Protein AF-0000000078948738 (afdb_homodimer)

Nearest PDB structures (foldseek):
  7byw-assembly1_B  TM=8.770E-01  e=1.012E-07  Paracidovorax avenae ATCC 19860
  1x8d-assembly2_D  TM=8.201E-01  e=1.237E-07  Escherichia coli
  6hhn-assembly1_A-2  TM=8.133E-01  e=2.945E-07  Formosa agariphila
  3gz7-assembly1_B  TM=7.352E-01  e=1.412E-03  Bordetella bronchiseptica
  4zos-assembly1_C  TM=6.287E-01  e=5.734E-03  Yersinia enterocolitica subsp. enterocolitica 8081

Secondary structure (DSSP, 8-state):
-----EEEEEEEB-GGGHHHHHHHHHS--HHHHHHHHHTT-EEEEEEEETTEEEEEEE-S-HHHHHHHHHH-HHHHHHHHHHHTTBSS---TTSSS--PPPEEEEEE-/-----EEEEEEEB-GGGHHHHHHHHHS--HHHHHHHHHTT-EEEEEEEETTEEEEEEE-S-HHHHHHHHHH-HHHHHHHHHHHTTBSS---TTSSS--PPPEEEEEE-

Organism: Halalkalibacterium halodurans (strain ATCC BAA-125 / DSM 18197 / FERM 7344 / JCM 9153 / C-125) (NCBI:txid272558)

InterPro domains:
  IPR008000 Rhamnose/fucose mutarotase [PF05336] (6-107)
  IPR011008 Dimeric alpha-beta barrel [SSF54909] (5-108)

pLDDT: mean 90.24, std 13.28, range [43.88, 98.25]

Sequence (216 aa):
MKQSKKFAWTWTVKESCLEEYVAMHVDPWPEVLAEHTKAGIRNYSIFQNGNQFFYCFECDDVDAAFAYIAESEVCQKWNDLTSKMVEGSFDFKESNPIKPLREVFYLPMKQSKKFAWTWTVKESCLEEYVAMHVDPWPEVLAEHTKAGIRNYSIFQNGNQFFYCFECDDVDAAFAYIAESEVCQKWNDLTSKMVEGSFDFKESNPIKPLREVFYLP

Solvent-accessible surface area (backbone atoms only — not comparable to full-atom values): 11823 Å² total; per-residue (Å²): 127,86,77,78,52,65,47,33,43,72,49,40,37,34,76,92,34,40,68,61,53,50,51,42,44,65,61,52,60,67,66,45,53,51,50,41,46,72,36,47,45,27,60,30,37,32,31,42,58,88,53,34,32,40,38,36,30,31,36,93,49,61,69,60,21,50,54,49,43,71,69,32,67,65,43,44,55,51,47,60,57,52,46,72,36,32,59,65,85,60,50,75,84,39,92,71,56,72,72,65,45,50,71,46,33,76,42,106,125,85,76,77,51,66,48,33,40,73,51,38,40,34,76,94,34,40,68,61,54,49,50,44,43,64,60,53,62,65,67,44,53,50,50,42,47,72,35,47,45,27,59,30,37,31,31,42,60,87,53,34,34,41,39,35,30,30,38,91,48,61,69,60,20,52,54,49,44,70,69,31,66,66,43,44,56,50,47,60,58,53,47,71,35,33,60,66,89,62,51,75,85,40,93,70,55,73,71,64,43,50,72,46,34,75,43,105

Foldseek 3Di:
DPDFQKWKFKFFFDPVCQVVLVVCVVPPDVVLVVLLVVLAWAPWDWDDDPRMIMIMTGGPDVLSSLVSLVPDPVSVVVCVVRQVGTPDRQPSPDSDSTDTDDDPDDDD/DPDFQKWKFKFFFDPVCQVVLVVCVVPPDVVLVVLLVVLAWAPWDWDDDPRMIMIMTGGPDVLSSLVSLVPDPVSVVVCVVRQVGTPDRQPSPDSPSTDTDDDPDDDD

Structure (mmCIF, N/CA/C/O backbone):
data_AF-0000000078948738-model_v1
#
loop_
_entity.id
_entity.type
_entity.pdbx_description
1 polymer 'BH0806 protein'
#
loop_
_atom_site.group_PDB
_atom_site.id
_atom_site.type_symbol
_atom_site.label_atom_id
_atom_site.label_alt_id
_atom_site.label_comp_id
_atom_site.label_asym_id
_atom_site.label_entity_id
_atom_site.label_seq_id
_atom_site.pdbx_PDB_ins_code
_atom_site.Cartn_x
_atom_site.Cartn_y
_atom_site.Cartn_z
_atom_site.occupancy
_atom_site.B_iso_or_equiv
_atom_site.auth_seq_id
_atom_site.auth_comp_id
_atom_site.auth_asym_id
_atom_site.auth_atom_id
_atom_site.pdbx_PDB_model_num
ATOM 1 N N . MET A 1 1 ? -9.578 4.238 17.859 1 44.28 1 MET A N 1
ATOM 2 C CA . MET A 1 1 ? -9.227 4.375 16.453 1 44.28 1 MET A CA 1
ATOM 3 C C . MET A 1 1 ? -9.609 3.117 15.672 1 44.28 1 MET A C 1
ATOM 5 O O . MET A 1 1 ? -9.273 2.004 16.078 1 44.28 1 MET A O 1
ATOM 9 N N . LYS A 1 2 ? -10.641 3.086 14.906 1 57.72 2 LYS A N 1
ATOM 10 C CA . LYS A 1 2 ? -11.164 1.86 14.305 1 57.72 2 LYS A CA 1
ATOM 11 C C . LYS A 1 2 ? -10.062 1.096 13.578 1 57.72 2 LYS A C 1
ATOM 13 O O . LYS A 1 2 ? -9.234 1.694 12.891 1 57.72 2 LYS A O 1
ATOM 18 N N . GLN A 1 3 ? -9.625 0.006 14.047 1 75.44 3 GLN A N 1
ATOM 19 C CA . GLN A 1 3 ? -8.578 -0.833 13.484 1 75.44 3 GLN A CA 1
ATOM 20 C C . GLN A 1 3 ? -8.891 -1.205 12.039 1 75.44 3 GLN A C 1
ATOM 22 O O . GLN A 1 3 ? -10.055 -1.432 11.688 1 75.44 3 GLN A O 1
ATOM 27 N N . SER A 1 4 ? -7.871 -0.879 11.18 1 86.25 4 SER A N 1
ATOM 28 C CA . SER A 1 4 ? -8.109 -1.28 9.797 1 86.25 4 SER A CA 1
ATOM 29 C C . SER A 1 4 ? -8.031 -2.795 9.641 1 86.25 4 SER A C 1
ATOM 31 O O . SER A 1 4 ? -7.645 -3.502 10.57 1 86.25 4 SER A O 1
ATOM 33 N N . LYS A 1 5 ? -8.641 -3.457 8.688 1 92.5 5 LYS A N 1
ATOM 34 C CA . LYS A 1 5 ? -8.461 -4.84 8.258 1 92.5 5 LYS A CA 1
ATOM 35 C C . LYS A 1 5 ? -7.512 -4.922 7.059 1 92.5 5 LYS A C 1
ATOM 37 O O . LYS A 1 5 ? -7.605 -5.844 6.25 1 92.5 5 LYS A O 1
ATOM 42 N N . LYS A 1 6 ? -6.676 -3.934 7.051 1 96.19 6 LYS A N 1
ATOM 43 C CA . LYS A 1 6 ? -5.738 -3.844 5.934 1 96.19 6 LYS A CA 1
ATOM 44 C C . LYS A 1 6 ? -4.375 -4.406 6.312 1 96.19 6 LYS A C 1
ATOM 46 O O . LYS A 1 6 ? -3.895 -4.188 7.43 1 96.19 6 LYS A O 1
ATOM 51 N N . PHE A 1 7 ? -3.771 -5.07 5.352 1 95.5 7 PHE A N 1
ATOM 52 C CA . PHE A 1 7 ? -2.42 -5.602 5.473 1 95.5 7 PHE A CA 1
ATOM 53 C C . PHE A 1 7 ? -1.585 -5.25 4.25 1 95.5 7 PHE A C 1
ATOM 55 O O . PHE A 1 7 ? -2.117 -5.129 3.143 1 95.5 7 PHE A O 1
ATOM 62 N N . ALA A 1 8 ? -0.33 -5.086 4.492 1 96.25 8 ALA A N 1
ATOM 63 C CA . ALA A 1 8 ? 0.544 -4.75 3.371 1 96.25 8 ALA A CA 1
ATOM 64 C C . ALA A 1 8 ? 1.935 -5.348 3.562 1 96.25 8 ALA A C 1
ATOM 66 O O . ALA A 1 8 ? 2.377 -5.559 4.695 1 96.25 8 ALA A O 1
ATOM 67 N N . TRP A 1 9 ? 2.586 -5.625 2.395 1 92.94 9 TRP A N 1
ATOM 68 C CA . TRP A 1 9 ? 3.963 -6.098 2.318 1 92.94 9 TRP A CA 1
ATOM 69 C C . TRP A 1 9 ? 4.68 -5.504 1.11 1 92.94 9 TRP A C 1
ATOM 71 O O . TRP A 1 9 ? 4.051 -4.883 0.252 1 92.94 9 TRP A O 1
ATOM 81 N N . THR A 1 10 ? 5.949 -5.598 1.195 1 93.88 10 THR A N 1
ATOM 82 C CA . THR A 1 10 ? 6.711 -5.191 0.021 1 93.88 10 THR A CA 1
ATOM 83 C C . THR A 1 10 ? 7.758 -6.246 -0.337 1 93.88 10 THR A C 1
ATOM 85 O O . THR A 1 10 ? 8.328 -6.883 0.548 1 93.88 10 THR A O 1
ATOM 88 N N . TRP A 1 11 ? 7.969 -6.391 -1.603 1 92.06 11 TRP A N 1
ATOM 89 C CA . TRP A 1 11 ? 9.031 -7.234 -2.145 1 92.06 11 TRP A CA 1
ATOM 90 C C . TRP A 1 11 ? 9.812 -6.496 -3.225 1 92.06 11 TRP A C 1
ATOM 92 O O . TRP A 1 11 ? 9.289 -5.586 -3.871 1 92.06 11 TRP A O 1
ATOM 102 N N . THR A 1 12 ? 11.039 -6.898 -3.32 1 94 12 THR A N 1
ATOM 103 C CA . THR A 1 12 ? 11.875 -6.41 -4.414 1 94 12 THR A CA 1
ATOM 104 C C . THR A 1 12 ? 12.086 -7.5 -5.457 1 94 12 THR A C 1
ATOM 106 O O . THR A 1 12 ? 12.531 -8.602 -5.133 1 94 12 THR A O 1
ATOM 109 N N . VAL A 1 13 ? 11.797 -7.195 -6.641 1 95.31 13 VAL A N 1
ATOM 110 C CA . VAL A 1 13 ? 11.906 -8.148 -7.742 1 95.31 13 VAL A CA 1
ATOM 111 C C . VAL A 1 13 ? 13.273 -8.016 -8.406 1 95.31 13 VAL A C 1
ATOM 113 O O . VAL A 1 13 ? 13.766 -6.906 -8.625 1 95.31 13 VAL A O 1
ATOM 116 N N . LYS A 1 14 ? 13.891 -9.18 -8.703 1 95.62 14 LYS A N 1
ATOM 117 C CA . LYS A 1 14 ? 15.141 -9.164 -9.461 1 95.62 14 LYS A CA 1
ATOM 118 C C . LYS A 1 14 ? 14.969 -8.422 -10.781 1 95.62 14 LYS A C 1
ATOM 120 O O . LYS A 1 14 ? 14 -8.648 -11.508 1 95.62 14 LYS A O 1
ATOM 125 N N . GLU A 1 15 ? 15.852 -7.574 -11.055 1 96.25 15 GLU A N 1
ATOM 126 C CA . GLU A 1 15 ? 15.742 -6.742 -12.242 1 96.25 15 GLU A CA 1
ATOM 127 C C . GLU A 1 15 ? 15.547 -7.59 -13.5 1 96.25 15 GLU A C 1
ATOM 129 O O . GLU A 1 15 ? 14.781 -7.219 -14.391 1 96.25 15 GLU A O 1
ATOM 134 N N . SER A 1 16 ? 16.25 -8.703 -13.539 1 96.94 16 SER A N 1
ATOM 135 C CA . SER A 1 16 ? 16.188 -9.586 -14.703 1 96.94 16 SER A CA 1
ATOM 136 C C . SER A 1 16 ? 14.805 -10.203 -14.859 1 96.94 16 SER A C 1
ATOM 138 O O . SER A 1 16 ? 14.453 -10.695 -15.93 1 96.94 16 SER A O 1
ATOM 140 N N . CYS A 1 17 ? 14.008 -10.117 -13.789 1 97.19 17 CYS A N 1
ATOM 141 C CA . CYS A 1 17 ? 12.703 -10.773 -13.805 1 97.19 17 CYS A CA 1
ATOM 142 C C . CYS A 1 17 ? 11.578 -9.75 -13.836 1 97.19 17 CYS A C 1
ATOM 144 O O . CYS A 1 17 ? 10.398 -10.117 -13.844 1 97.19 17 CYS A O 1
ATOM 146 N N . LEU A 1 18 ? 11.852 -8.531 -13.828 1 97.62 18 LEU A N 1
ATOM 147 C CA . LEU A 1 18 ? 10.891 -7.457 -13.625 1 97.62 18 LEU A CA 1
ATOM 148 C C . LEU A 1 18 ? 9.781 -7.508 -14.664 1 97.62 18 LEU A C 1
ATOM 150 O O . LEU A 1 18 ? 8.594 -7.461 -14.32 1 97.62 18 LEU A O 1
ATOM 154 N N . GLU A 1 19 ? 10.133 -7.551 -15.938 1 97.75 19 GLU A N 1
ATOM 155 C CA . GLU A 1 19 ? 9.148 -7.551 -17.016 1 97.75 19 GLU A CA 1
ATOM 156 C C . GLU A 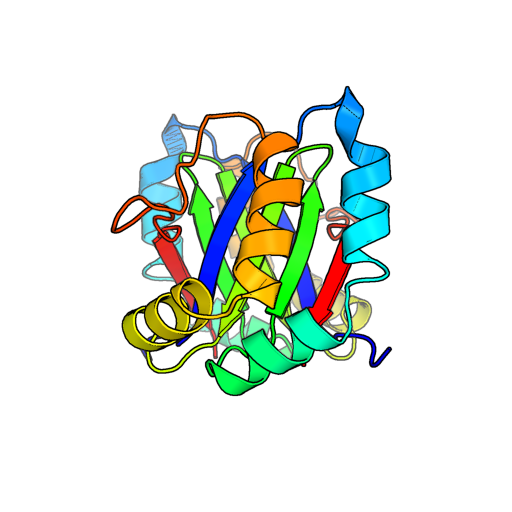1 19 ? 8.203 -8.742 -16.906 1 97.75 19 GLU A C 1
ATOM 158 O O . GLU A 1 19 ? 6.988 -8.586 -17.031 1 97.75 19 GLU A O 1
ATOM 163 N N . GLU A 1 20 ? 8.781 -9.867 -16.688 1 97.62 20 GLU A N 1
ATOM 164 C CA . GLU A 1 20 ? 7.969 -11.078 -16.562 1 97.62 20 GLU A CA 1
ATOM 165 C C . GLU A 1 20 ? 7.066 -11.008 -15.336 1 97.62 20 GLU A C 1
ATOM 167 O O . GLU A 1 20 ? 5.898 -11.391 -15.398 1 97.62 20 GLU A O 1
ATOM 172 N N . TYR A 1 21 ? 7.66 -10.57 -14.242 1 97.56 21 TYR A N 1
ATOM 173 C CA . TYR A 1 21 ? 6.891 -10.438 -13.016 1 97.56 21 TYR A CA 1
ATOM 174 C C . TYR A 1 21 ? 5.684 -9.531 -13.219 1 97.56 21 TYR A C 1
ATOM 176 O O . TYR A 1 21 ? 4.566 -9.875 -12.812 1 97.56 21 TYR A O 1
ATOM 184 N N . VAL A 1 22 ? 5.875 -8.344 -13.82 1 98.19 22 VAL A N 1
ATOM 185 C CA . VAL A 1 22 ? 4.797 -7.395 -14.078 1 98.19 22 VAL A CA 1
ATOM 186 C C . VAL A 1 22 ? 3.77 -8.023 -15.023 1 98.19 22 VAL A C 1
ATOM 188 O O . VAL A 1 22 ? 2.562 -7.918 -14.789 1 98.19 22 VAL A O 1
ATOM 191 N N . ALA A 1 23 ? 4.211 -8.711 -16.078 1 97.81 23 ALA A N 1
ATOM 192 C CA . ALA A 1 23 ? 3.307 -9.336 -17.047 1 97.81 23 ALA A CA 1
ATOM 193 C C . ALA A 1 23 ? 2.393 -10.352 -16.359 1 97.81 23 ALA A C 1
ATOM 195 O O . ALA A 1 23 ? 1.193 -10.406 -16.641 1 97.81 23 ALA A O 1
ATOM 196 N N . MET A 1 24 ? 2.953 -11.117 -15.438 1 97.38 24 MET A N 1
ATOM 197 C CA . MET A 1 24 ? 2.197 -12.148 -14.727 1 97.38 24 MET A CA 1
ATOM 198 C C . MET A 1 24 ? 1.134 -11.516 -13.836 1 97.38 24 MET A C 1
ATOM 200 O O . MET A 1 24 ? 0.054 -12.086 -13.656 1 97.38 24 MET A O 1
ATOM 204 N N . HIS A 1 25 ? 1.389 -10.375 -13.305 1 97.75 25 HIS A N 1
ATOM 205 C CA . HIS A 1 25 ? 0.449 -9.766 -12.367 1 97.75 25 HIS A CA 1
ATOM 206 C C . HIS A 1 25 ? -0.584 -8.914 -13.102 1 97.75 25 HIS A C 1
ATOM 208 O O . HIS A 1 25 ? -1.693 -8.711 -12.602 1 97.75 25 HIS A O 1
ATOM 214 N N . VAL A 1 26 ? -0.205 -8.414 -14.312 1 96.81 26 VAL A N 1
ATOM 215 C CA . VAL A 1 26 ? -1.168 -7.715 -15.156 1 96.81 26 VAL A CA 1
ATOM 216 C C . VAL A 1 26 ? -2.207 -8.703 -15.68 1 96.81 26 VAL A C 1
ATOM 218 O O . VAL A 1 26 ? -3.377 -8.352 -15.844 1 96.81 26 VAL A O 1
ATOM 221 N N . ASP A 1 27 ? -1.72 -9.953 -15.93 1 96.56 27 ASP A N 1
ATOM 222 C CA . ASP A 1 27 ? -2.584 -11.023 -16.422 1 96.56 27 ASP A CA 1
ATOM 223 C C . ASP A 1 27 ? -2.416 -12.289 -15.578 1 96.56 27 ASP A C 1
ATOM 225 O O . ASP A 1 27 ? -1.919 -13.305 -16.062 1 96.56 27 ASP A O 1
ATOM 229 N N . PRO A 1 28 ? -2.889 -12.188 -14.359 1 97.44 28 PRO A N 1
ATOM 230 C CA . PRO A 1 28 ? -2.682 -13.312 -13.445 1 97.44 28 PRO A CA 1
ATOM 231 C C . PRO A 1 28 ? -3.537 -14.523 -13.797 1 97.44 28 PRO A C 1
ATOM 233 O O . PRO A 1 28 ? -4.527 -14.398 -14.523 1 97.44 28 PRO A O 1
ATOM 236 N N . TRP A 1 29 ? -3.158 -15.68 -13.297 1 97.25 29 TRP A N 1
ATOM 237 C CA . TRP A 1 29 ? -3.975 -16.875 -13.461 1 97.25 29 TRP A CA 1
ATOM 238 C C . TRP A 1 29 ? -5.34 -16.703 -12.805 1 97.25 29 TRP A C 1
ATOM 240 O O . TRP A 1 29 ? -5.426 -16.375 -11.617 1 97.25 29 TRP A O 1
ATOM 250 N N . PRO A 1 30 ? -6.398 -16.922 -13.508 1 97.44 30 PRO A N 1
ATOM 251 C CA . PRO A 1 30 ? -7.73 -16.766 -12.914 1 97.44 30 PRO A CA 1
ATOM 252 C C . PRO A 1 30 ? -7.949 -17.656 -11.703 1 97.44 30 PRO A C 1
ATOM 254 O O . PRO A 1 30 ? -8.656 -17.281 -10.766 1 97.44 30 PRO A O 1
ATOM 257 N N . GLU A 1 31 ? -7.348 -18.812 -11.711 1 97.94 31 GLU A N 1
ATOM 258 C CA . GLU A 1 31 ? -7.504 -19.75 -10.609 1 97.94 31 GLU A CA 1
ATOM 259 C C . GLU A 1 31 ? -6.871 -19.219 -9.328 1 97.94 31 GLU A C 1
ATOM 261 O O . GLU A 1 31 ? -7.371 -19.469 -8.227 1 97.94 31 GLU A O 1
ATOM 266 N N . VAL A 1 32 ? -5.77 -18.516 -9.5 1 97.5 32 VAL A N 1
ATOM 267 C CA . VAL A 1 32 ? -5.109 -17.922 -8.344 1 97.5 32 VAL A CA 1
ATOM 268 C C . VAL A 1 32 ? -6 -16.828 -7.754 1 97.5 32 VAL A C 1
ATOM 270 O O . VAL A 1 32 ? -6.133 -16.719 -6.531 1 97.5 32 VAL A O 1
ATOM 273 N N . LEU A 1 33 ? -6.621 -16.016 -8.617 1 97.62 33 LEU A N 1
ATOM 274 C CA . LEU A 1 33 ? -7.535 -14.984 -8.156 1 97.62 33 LEU A CA 1
ATOM 275 C C . LEU A 1 33 ? -8.695 -15.586 -7.375 1 97.62 33 LEU A C 1
ATOM 277 O O . LEU A 1 33 ? -9.07 -15.078 -6.316 1 97.62 33 LEU A O 1
ATOM 281 N N . ALA A 1 34 ? -9.219 -16.641 -7.934 1 98 34 ALA A N 1
ATOM 282 C CA . ALA A 1 34 ? -10.344 -17.312 -7.289 1 98 34 ALA A CA 1
ATOM 283 C C . ALA A 1 34 ? -9.953 -17.828 -5.91 1 98 34 ALA A C 1
ATOM 285 O O . ALA A 1 34 ? -10.719 -17.703 -4.953 1 98 34 ALA A O 1
ATOM 286 N N . GLU A 1 35 ? -8.758 -18.391 -5.832 1 97.81 35 GLU A N 1
ATOM 287 C CA . GLU A 1 35 ? -8.289 -18.938 -4.559 1 97.81 35 GLU A CA 1
ATOM 288 C C . GLU A 1 35 ? -8.086 -17.812 -3.533 1 97.81 35 GLU A C 1
ATOM 290 O O . GLU A 1 35 ? -8.383 -18 -2.352 1 97.81 35 GLU A O 1
ATOM 295 N N . HIS A 1 36 ? -7.527 -16.703 -3.961 1 97.62 36 HIS A N 1
ATOM 296 C CA . HIS A 1 36 ? -7.355 -15.578 -3.043 1 97.62 36 HIS A CA 1
ATOM 297 C C . HIS A 1 36 ? -8.695 -15.055 -2.547 1 97.62 36 HIS A C 1
ATOM 299 O O . HIS A 1 36 ? -8.844 -14.719 -1.369 1 97.62 36 HIS A O 1
ATOM 305 N N . THR A 1 37 ? -9.68 -14.984 -3.443 1 97.94 37 THR A N 1
ATOM 306 C CA . THR A 1 37 ? -11.023 -14.562 -3.064 1 97.94 37 THR A CA 1
ATOM 307 C C . THR A 1 37 ? -11.625 -15.523 -2.043 1 97.94 37 THR A C 1
ATOM 309 O O . THR A 1 37 ? -12.18 -15.094 -1.03 1 97.94 37 THR A O 1
ATOM 312 N N . LYS A 1 38 ? -11.5 -16.797 -2.258 1 97.88 38 LYS A N 1
ATOM 313 C CA . LYS A 1 38 ? -12.023 -17.812 -1.349 1 97.88 38 LYS A CA 1
ATOM 314 C C . LYS A 1 38 ? -11.344 -17.734 0.017 1 97.88 38 LYS A C 1
ATOM 316 O O . LYS A 1 38 ? -11.969 -18.016 1.043 1 97.88 38 LYS A O 1
ATOM 321 N N . ALA A 1 39 ? -10.125 -17.375 -0 1 97 39 ALA A N 1
ATOM 322 C CA . ALA A 1 39 ? -9.352 -17.266 1.232 1 97 39 ALA A CA 1
ATOM 323 C C . ALA A 1 39 ? -9.82 -16.094 2.076 1 97 39 ALA A C 1
ATOM 325 O O . ALA A 1 39 ? -9.445 -15.961 3.244 1 97 39 ALA A O 1
ATOM 326 N N . GLY A 1 40 ? -10.609 -15.172 1.45 1 97.44 40 GLY A N 1
ATOM 327 C CA . GLY A 1 40 ? -11.109 -14.008 2.17 1 97.44 40 GLY A CA 1
ATOM 328 C C . GLY A 1 40 ? -10.312 -12.75 1.889 1 97.44 40 GLY A C 1
ATOM 329 O O . GLY A 1 40 ? -10.461 -11.75 2.592 1 97.44 40 GLY A O 1
ATOM 330 N N . ILE A 1 41 ? -9.438 -12.773 0.94 1 96.75 41 ILE A N 1
ATOM 331 C CA . ILE A 1 41 ? -8.648 -11.609 0.532 1 96.75 41 ILE A CA 1
ATOM 332 C C . ILE A 1 41 ? -9.477 -10.734 -0.402 1 96.75 41 ILE A C 1
ATOM 334 O O . ILE A 1 41 ? -10.086 -11.227 -1.354 1 96.75 41 ILE A O 1
ATOM 338 N N . ARG A 1 42 ? -9.578 -9.484 -0.069 1 96.81 42 ARG A N 1
ATOM 339 C CA . ARG A 1 42 ? -10.352 -8.555 -0.873 1 96.81 42 ARG A CA 1
ATOM 340 C C . ARG A 1 42 ? -9.617 -7.227 -1.042 1 96.81 42 ARG A C 1
ATOM 342 O O . ARG A 1 42 ? -8.68 -6.938 -0.3 1 96.81 42 ARG A O 1
ATOM 349 N N . ASN A 1 43 ? -10.086 -6.496 -2.033 1 97 43 ASN A N 1
ATOM 350 C CA . ASN A 1 43 ? -9.516 -5.176 -2.258 1 97 43 ASN A CA 1
ATOM 351 C C . ASN A 1 43 ? -7.992 -5.223 -2.281 1 97 43 ASN A C 1
ATOM 353 O O . ASN A 1 43 ? -7.332 -4.473 -1.558 1 97 43 ASN A O 1
ATOM 357 N N . TYR A 1 44 ? -7.508 -6.168 -3.072 1 97.62 44 TYR A N 1
ATOM 358 C CA . TYR A 1 44 ? -6.082 -6.461 -3.148 1 97.62 44 TYR A CA 1
ATOM 359 C C . TYR A 1 44 ? -5.438 -5.73 -4.324 1 97.62 44 TYR A C 1
ATOM 361 O O . TYR A 1 44 ? -5.816 -5.941 -5.477 1 97.62 44 TYR A O 1
ATOM 369 N N . SER A 1 45 ? -4.488 -4.871 -4.035 1 98 45 SER A N 1
ATOM 370 C CA . SER A 1 45 ? -3.748 -4.156 -5.07 1 98 45 SER A CA 1
ATOM 371 C C . SER A 1 45 ? -2.246 -4.371 -4.926 1 98 45 SER A C 1
ATOM 373 O O . SER A 1 45 ? -1.745 -4.562 -3.816 1 98 45 SER A O 1
ATOM 375 N N . ILE A 1 46 ? -1.564 -4.363 -6.016 1 97.69 46 ILE A N 1
ATOM 376 C CA . ILE A 1 46 ? -0.106 -4.344 -6.062 1 97.69 46 ILE A CA 1
ATOM 377 C C . ILE A 1 46 ? 0.366 -3.115 -6.84 1 97.69 46 ILE A C 1
ATOM 379 O O . ILE A 1 46 ? -0.068 -2.885 -7.973 1 97.69 46 ILE A O 1
ATOM 383 N N . PHE A 1 47 ? 1.214 -2.336 -6.258 1 98.25 47 PHE A N 1
ATOM 384 C CA . PHE A 1 47 ? 1.766 -1.125 -6.852 1 98.25 47 PHE A CA 1
ATOM 385 C C . PHE A 1 47 ? 3.26 -1.279 -7.109 1 98.25 47 PHE A C 1
ATOM 387 O O . PHE A 1 47 ? 3.979 -1.856 -6.293 1 98.25 47 PHE A O 1
ATOM 394 N N . GLN A 1 48 ? 3.697 -0.693 -8.18 1 97.81 48 GLN A N 1
ATOM 395 C CA . GLN A 1 48 ? 5.094 -0.816 -8.586 1 97.81 48 GLN A CA 1
ATOM 396 C C . GLN A 1 48 ? 5.852 0.486 -8.344 1 97.81 48 GLN A C 1
ATOM 398 O O . GLN A 1 48 ? 5.418 1.554 -8.781 1 97.81 48 GLN A O 1
ATOM 403 N N . ASN A 1 49 ? 6.953 0.433 -7.641 1 96.38 49 ASN A N 1
ATOM 404 C CA . ASN A 1 49 ? 7.953 1.477 -7.441 1 96.38 49 ASN A CA 1
ATOM 405 C C . ASN A 1 49 ? 9.336 1.025 -7.914 1 96.38 49 ASN A C 1
ATOM 407 O O . ASN A 1 49 ? 10.18 0.657 -7.098 1 96.38 49 ASN A O 1
ATOM 411 N N . GLY A 1 50 ? 9.57 1.236 -9.281 1 95.88 50 GLY A N 1
ATOM 412 C CA . GLY A 1 50 ? 10.766 0.61 -9.82 1 95.88 50 GLY A CA 1
ATOM 413 C C . GLY A 1 50 ? 10.734 -0.904 -9.742 1 95.88 50 GLY A C 1
ATOM 414 O O . GLY A 1 50 ? 9.836 -1.544 -10.289 1 95.88 50 GLY A O 1
ATOM 415 N N . ASN A 1 51 ? 11.688 -1.522 -8.984 1 97.06 51 ASN A N 1
ATOM 416 C CA . ASN A 1 51 ? 11.672 -2.973 -8.828 1 97.06 51 ASN A CA 1
ATOM 417 C C . ASN A 1 51 ? 11.094 -3.381 -7.473 1 97.06 51 ASN A C 1
ATOM 419 O O . ASN A 1 51 ? 11.117 -4.559 -7.117 1 97.06 51 ASN A O 1
ATOM 423 N N . GLN A 1 52 ? 10.648 -2.447 -6.715 1 95.88 52 GLN A N 1
ATOM 424 C CA . GLN A 1 52 ? 9.938 -2.725 -5.473 1 95.88 52 GLN A CA 1
ATOM 425 C C . GLN A 1 52 ? 8.43 -2.725 -5.684 1 95.88 52 GLN A C 1
ATOM 427 O O . GLN A 1 52 ? 7.898 -1.856 -6.379 1 95.88 52 GLN A O 1
ATOM 432 N N . PHE A 1 53 ? 7.793 -3.691 -5.062 1 96.5 53 PHE A N 1
ATOM 433 C CA . PHE A 1 53 ? 6.344 -3.793 -5.188 1 96.5 53 PHE A CA 1
ATOM 434 C C . PHE A 1 53 ? 5.68 -3.748 -3.818 1 96.5 53 PHE A C 1
ATOM 436 O O . PHE A 1 53 ? 6.191 -4.32 -2.855 1 96.5 53 PHE A O 1
ATOM 443 N N . PHE A 1 54 ? 4.637 -3.053 -3.787 1 96.81 54 PHE A N 1
ATOM 444 C CA . PHE A 1 54 ? 3.842 -2.898 -2.574 1 96.81 54 PHE A CA 1
ATOM 445 C C . PHE A 1 54 ? 2.516 -3.639 -2.701 1 96.81 54 PHE A C 1
ATOM 447 O O . PHE A 1 54 ? 1.732 -3.369 -3.613 1 96.81 54 PHE A O 1
ATOM 454 N N . TYR A 1 55 ? 2.326 -4.605 -1.818 1 96.38 55 TYR A N 1
ATOM 455 C CA . TYR A 1 55 ? 1.105 -5.402 -1.762 1 96.38 55 TYR A CA 1
ATOM 456 C C . TYR A 1 55 ? 0.193 -4.922 -0.639 1 96.38 55 TYR A C 1
ATOM 458 O O . TYR A 1 55 ? 0.622 -4.805 0.511 1 96.38 55 TYR A O 1
ATOM 466 N N . CYS A 1 56 ? -1.019 -4.609 -0.982 1 97.19 56 CYS A N 1
ATOM 467 C CA . CYS A 1 56 ? -1.97 -4.172 0.033 1 97.19 56 CYS A CA 1
ATOM 468 C C . CYS A 1 56 ? -3.336 -4.809 -0.19 1 97.19 56 CYS A C 1
ATOM 470 O O . CYS A 1 56 ? -3.873 -4.762 -1.298 1 97.19 56 CYS A O 1
ATOM 472 N N . PHE A 1 57 ? -3.914 -5.355 0.871 1 96.81 57 PHE A N 1
ATOM 473 C CA . PHE A 1 57 ? -5.207 -6.023 0.764 1 96.81 57 PHE A CA 1
ATOM 474 C C . PHE A 1 57 ? -5.953 -5.969 2.09 1 96.81 57 PHE A C 1
ATOM 476 O O . PHE A 1 57 ? -5.406 -5.527 3.102 1 96.81 57 PHE A O 1
ATOM 483 N N . GLU A 1 58 ? -7.16 -6.301 2.053 1 97 58 GLU A N 1
ATOM 484 C CA . GLU A 1 58 ? -8.008 -6.395 3.24 1 97 58 GLU A CA 1
ATOM 485 C C . GLU A 1 58 ? -8.406 -7.84 3.523 1 97 58 GLU A C 1
ATOM 487 O O . GLU A 1 58 ? -8.633 -8.617 2.596 1 97 58 GLU A O 1
ATOM 492 N N . CYS A 1 59 ? -8.461 -8.133 4.754 1 96.12 59 CYS A N 1
ATOM 493 C CA . CYS A 1 59 ? -8.82 -9.477 5.191 1 96.12 59 CYS A CA 1
ATOM 494 C C . CYS A 1 59 ? -9.297 -9.477 6.637 1 96.12 59 CYS A C 1
ATOM 496 O O . CYS A 1 59 ? -8.758 -8.742 7.469 1 96.12 59 CYS A O 1
ATOM 498 N N . ASP A 1 60 ? -10.305 -10.344 6.992 1 95.25 60 ASP A N 1
ATOM 499 C CA . ASP A 1 60 ? -10.836 -10.406 8.352 1 95.25 60 ASP A CA 1
ATOM 500 C C . ASP A 1 60 ? -9.953 -11.273 9.242 1 95.25 60 ASP A C 1
ATOM 502 O O . ASP A 1 60 ? -9.844 -11.031 10.445 1 95.25 60 ASP A O 1
ATOM 506 N N . ASP A 1 61 ? -9.43 -12.281 8.68 1 93.25 61 ASP A N 1
ATOM 507 C CA . ASP A 1 61 ? -8.555 -13.219 9.375 1 93.25 61 ASP A CA 1
ATOM 508 C C . ASP A 1 61 ? -7.359 -13.594 8.508 1 93.25 61 ASP A C 1
ATOM 510 O O . ASP A 1 61 ? -7.414 -14.57 7.758 1 93.25 61 ASP A O 1
ATOM 514 N N . VAL A 1 62 ? -6.309 -12.891 8.656 1 90.94 62 VAL A N 1
ATOM 515 C CA . VAL A 1 62 ? -5.156 -13.023 7.77 1 90.94 62 VAL A CA 1
ATOM 516 C C . VAL A 1 62 ? -4.488 -14.375 7.977 1 90.94 62 VAL A C 1
ATOM 518 O O . VAL A 1 62 ? -3.998 -14.984 7.023 1 90.94 62 VAL A O 1
ATOM 521 N N . ASP A 1 63 ? -4.387 -14.82 9.242 1 89.31 63 ASP A N 1
ATOM 522 C CA . ASP A 1 63 ? -3.793 -16.125 9.523 1 89.31 63 ASP A CA 1
ATOM 523 C C . ASP A 1 63 ? -4.555 -17.234 8.805 1 89.31 63 ASP A C 1
ATOM 525 O O . ASP A 1 63 ? -3.947 -18.109 8.188 1 89.31 63 ASP A O 1
ATOM 529 N N . ALA A 1 64 ? -5.859 -17.203 8.875 1 93.19 64 ALA A N 1
ATOM 530 C CA . ALA A 1 64 ? -6.688 -18.203 8.203 1 93.19 64 ALA A CA 1
ATOM 531 C C . ALA A 1 64 ? -6.535 -18.109 6.688 1 93.19 64 ALA A C 1
ATOM 533 O O . ALA A 1 64 ? -6.496 -19.141 5.996 1 93.19 64 ALA A O 1
ATOM 534 N N . ALA A 1 65 ? -6.508 -16.969 6.168 1 93.88 65 ALA A N 1
ATOM 535 C CA . ALA A 1 65 ? -6.375 -16.766 4.727 1 93.88 65 ALA A CA 1
ATOM 536 C C . ALA A 1 65 ? -5.074 -17.359 4.203 1 93.88 65 ALA A C 1
ATOM 538 O O . ALA A 1 65 ? -5.078 -18.094 3.213 1 93.88 65 ALA A O 1
ATOM 539 N N . PHE A 1 66 ? -4 -17.109 4.875 1 90.75 66 PHE A N 1
ATOM 540 C CA . PHE A 1 66 ? -2.711 -17.594 4.398 1 90.75 66 PHE A CA 1
ATOM 541 C C . PHE A 1 66 ? -2.588 -19.109 4.59 1 90.75 66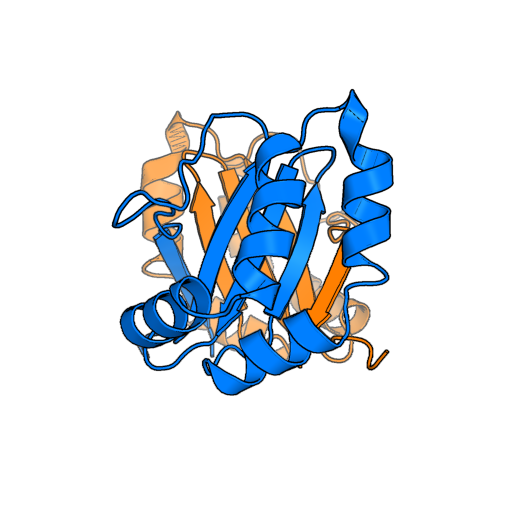 PHE A C 1
ATOM 543 O O . PHE A 1 66 ? -1.951 -19.781 3.787 1 90.75 66 PHE A O 1
ATOM 550 N N . ALA A 1 67 ? -3.166 -19.594 5.668 1 91.44 67 ALA A N 1
ATOM 551 C CA . ALA A 1 67 ? -3.223 -21.047 5.832 1 91.44 67 ALA A CA 1
ATOM 552 C C . ALA A 1 67 ? -3.939 -21.703 4.656 1 91.44 67 ALA A C 1
ATOM 554 O O . ALA A 1 67 ? -3.48 -22.719 4.133 1 91.44 67 ALA A O 1
ATOM 555 N N . TYR A 1 68 ? -5.078 -21.125 4.25 1 94.44 68 TYR A N 1
ATOM 556 C CA . TYR A 1 68 ? -5.828 -21.625 3.102 1 94.44 68 TYR A CA 1
ATOM 557 C C . TYR A 1 68 ? -4.984 -21.578 1.835 1 94.44 68 TYR A C 1
ATOM 559 O O . TYR A 1 68 ? -4.922 -22.547 1.079 1 94.44 68 TYR A O 1
ATOM 567 N N . ILE A 1 69 ? -4.324 -20.5 1.6 1 93.94 69 ILE A N 1
ATOM 568 C CA . ILE A 1 69 ? -3.504 -20.297 0.411 1 93.94 69 ILE A CA 1
ATOM 569 C C . ILE A 1 69 ? -2.371 -21.312 0.38 1 93.94 69 ILE A C 1
ATOM 571 O O . ILE A 1 69 ? -2.043 -21.859 -0.678 1 93.94 69 ILE A O 1
ATOM 575 N N . ALA A 1 70 ? -1.782 -21.562 1.543 1 90 70 ALA A N 1
ATOM 576 C CA . ALA A 1 70 ? -0.663 -22.5 1.652 1 90 70 ALA A CA 1
ATOM 577 C C . ALA A 1 70 ? -1.082 -23.906 1.251 1 90 70 ALA A C 1
ATOM 579 O O . ALA A 1 70 ? -0.25 -24.703 0.822 1 90 70 ALA A O 1
ATOM 580 N N . GLU A 1 71 ? -2.355 -24.203 1.344 1 93.62 71 GLU A N 1
ATOM 581 C CA . GLU A 1 71 ? -2.857 -25.531 1.042 1 93.62 71 GLU A CA 1
ATOM 582 C C . GLU A 1 71 ? -3.355 -25.625 -0.397 1 93.62 71 GLU A C 1
ATOM 584 O O . GLU A 1 71 ? -3.645 -26.719 -0.891 1 93.62 71 GLU A O 1
ATOM 589 N N . SER A 1 72 ? -3.461 -24.5 -1.064 1 95.44 72 SER A N 1
ATOM 590 C CA . SER A 1 72 ? -3.943 -24.469 -2.441 1 95.44 72 SER A CA 1
ATOM 591 C C . SER A 1 72 ? -2.84 -24.859 -3.422 1 95.44 72 SER A C 1
ATOM 593 O O . SER A 1 72 ? -1.809 -24.188 -3.5 1 95.44 72 SER A O 1
ATOM 595 N N . GLU A 1 73 ? -3.094 -25.844 -4.191 1 95.88 73 GLU A N 1
ATOM 596 C CA . GLU A 1 73 ? -2.092 -26.344 -5.133 1 95.88 73 GLU A CA 1
ATOM 597 C C . GLU A 1 73 ? -1.745 -25.281 -6.172 1 95.88 73 GLU A C 1
ATOM 599 O O . GLU A 1 73 ? -0.572 -25.062 -6.484 1 95.88 73 GLU A O 1
ATOM 604 N N . VAL A 1 74 ? -2.773 -24.625 -6.629 1 96.81 74 VAL A N 1
ATOM 605 C CA . VAL A 1 74 ? -2.555 -23.625 -7.672 1 96.81 74 VAL A CA 1
ATOM 606 C C . VAL A 1 74 ? -1.782 -22.438 -7.102 1 96.81 74 VAL A C 1
ATOM 608 O O . VAL A 1 74 ? -0.905 -21.891 -7.766 1 96.81 74 VAL A O 1
ATOM 611 N N . CYS A 1 75 ? -2.033 -22.016 -5.906 1 95.06 75 CYS A N 1
ATOM 612 C CA . CYS A 1 75 ? -1.315 -20.922 -5.285 1 95.06 75 CYS A CA 1
ATOM 613 C C . CYS A 1 75 ? 0.124 -21.297 -4.973 1 95.06 75 CYS A C 1
ATOM 615 O O . CYS A 1 75 ? 1.028 -20.469 -5.055 1 95.06 75 CYS A O 1
ATOM 617 N N . GLN A 1 76 ? 0.305 -22.547 -4.617 1 92.38 76 GLN A N 1
ATOM 618 C CA . GLN A 1 76 ? 1.667 -23 -4.379 1 92.38 76 GLN A CA 1
ATOM 619 C C . GLN A 1 76 ? 2.496 -22.953 -5.66 1 92.38 76 GLN A C 1
ATOM 621 O O . GLN A 1 76 ? 3.652 -22.531 -5.641 1 92.38 76 GLN A O 1
ATOM 626 N N . LYS A 1 77 ? 1.93 -23.438 -6.719 1 94.38 77 LYS A N 1
ATOM 627 C CA . LYS A 1 77 ? 2.621 -23.375 -8 1 94.38 77 LYS A CA 1
ATOM 628 C C . LYS A 1 77 ? 2.957 -21.938 -8.383 1 94.38 77 LYS A C 1
ATOM 630 O O . LYS A 1 77 ? 4.074 -21.656 -8.82 1 94.38 77 LYS A O 1
ATOM 635 N N . TRP A 1 78 ? 1.995 -21.062 -8.219 1 94.62 78 TRP A N 1
ATOM 636 C CA . TRP A 1 78 ? 2.17 -19.641 -8.5 1 94.62 78 TRP A CA 1
ATOM 637 C C . TRP A 1 78 ? 3.285 -19.047 -7.648 1 94.62 78 TRP A C 1
ATOM 639 O O . TRP A 1 78 ? 4.195 -18.406 -8.172 1 94.62 78 TRP A O 1
ATOM 649 N N . ASN A 1 79 ? 3.213 -19.312 -6.383 1 91.06 79 ASN A N 1
ATOM 650 C CA . ASN A 1 79 ? 4.188 -18.766 -5.445 1 91.06 79 ASN A CA 1
ATOM 651 C C . ASN A 1 79 ? 5.59 -19.312 -5.715 1 91.06 79 ASN A C 1
ATOM 653 O O . ASN A 1 79 ? 6.578 -18.594 -5.547 1 91.06 79 ASN A O 1
ATOM 657 N N . ASP A 1 80 ? 5.652 -20.578 -6.109 1 89.06 80 ASP A N 1
ATOM 658 C CA . ASP A 1 80 ? 6.938 -21.188 -6.453 1 89.06 80 ASP A CA 1
ATOM 659 C C . ASP A 1 80 ? 7.594 -20.469 -7.621 1 89.06 80 ASP A C 1
ATOM 661 O O . ASP A 1 80 ? 8.812 -20.266 -7.637 1 89.06 80 ASP A O 1
ATOM 665 N N . LEU A 1 81 ? 6.809 -20.125 -8.531 1 92.06 81 LEU A N 1
ATOM 666 C CA . LEU A 1 81 ? 7.309 -19.406 -9.703 1 92.06 81 LEU A CA 1
ATOM 667 C C . LEU A 1 81 ? 7.727 -17.984 -9.336 1 92.06 81 LEU A C 1
ATOM 669 O O . LEU A 1 81 ? 8.859 -17.578 -9.617 1 92.06 81 LEU A O 1
ATOM 673 N N . THR A 1 82 ? 6.84 -17.25 -8.648 1 93.38 82 THR A N 1
ATOM 674 C CA . THR A 1 82 ? 7.062 -15.836 -8.422 1 93.38 82 THR A CA 1
ATOM 675 C C . THR A 1 82 ? 8.117 -15.617 -7.34 1 93.38 82 THR A C 1
ATOM 677 O O . THR A 1 82 ? 8.844 -14.625 -7.367 1 93.38 82 THR A O 1
ATOM 680 N N . SER A 1 83 ? 8.211 -16.516 -6.359 1 89.12 83 SER A N 1
ATOM 681 C CA . SER A 1 83 ? 9.18 -16.375 -5.285 1 89.12 83 SER A CA 1
ATOM 682 C C . SER A 1 83 ? 10.609 -16.406 -5.82 1 89.12 83 SER A C 1
ATOM 684 O O . SER A 1 83 ? 11.508 -15.812 -5.234 1 89.12 83 SER A O 1
ATOM 686 N N . LYS A 1 84 ? 10.852 -17.078 -6.91 1 90.88 84 LYS A N 1
ATOM 687 C CA . LYS A 1 84 ? 12.172 -17.156 -7.523 1 90.88 84 LYS A CA 1
ATOM 688 C C . LYS A 1 84 ? 12.547 -15.844 -8.195 1 90.88 84 LYS A C 1
ATOM 690 O O . LYS A 1 84 ? 13.719 -15.609 -8.508 1 90.88 84 LYS A O 1
ATOM 695 N N . MET A 1 85 ? 11.547 -15.07 -8.406 1 93.81 85 MET A N 1
ATOM 696 C CA . MET A 1 85 ? 11.758 -13.828 -9.141 1 93.81 85 MET A CA 1
ATOM 697 C C . MET A 1 85 ? 12.078 -12.68 -8.188 1 93.81 85 MET A C 1
ATOM 699 O O . MET A 1 85 ? 12.516 -11.609 -8.617 1 93.81 85 MET A O 1
ATOM 703 N N . VAL A 1 86 ? 11.844 -12.812 -6.891 1 91.12 86 VAL A N 1
ATOM 704 C CA . VAL A 1 86 ? 12.008 -11.75 -5.906 1 91.12 86 VAL A CA 1
ATOM 705 C C . VAL A 1 86 ? 13.367 -11.875 -5.23 1 91.12 86 VAL A C 1
ATOM 707 O O . VAL A 1 86 ? 13.93 -12.969 -5.145 1 91.12 86 VAL A O 1
ATOM 710 N N . GLU A 1 87 ? 13.883 -10.68 -4.836 1 89.5 87 GLU A N 1
ATOM 711 C CA . GLU A 1 87 ? 15.133 -10.688 -4.094 1 89.5 87 GLU A CA 1
ATOM 712 C C . GLU A 1 87 ? 14.938 -11.242 -2.684 1 89.5 87 GLU A C 1
ATOM 714 O O . GLU A 1 87 ? 13.953 -10.914 -2.018 1 89.5 87 GLU A O 1
ATOM 719 N N . GLY A 1 88 ? 15.844 -11.93 -2.205 1 72.88 88 GLY A N 1
ATOM 720 C CA . GLY A 1 88 ? 15.766 -12.547 -0.892 1 72.88 88 GLY A CA 1
ATOM 721 C C . GLY A 1 88 ? 14.969 -13.844 -0.89 1 72.88 88 GLY A C 1
ATOM 722 O O . GLY A 1 88 ? 14.273 -14.148 -1.86 1 72.88 88 GLY A O 1
ATOM 723 N N . SER A 1 89 ? 15.469 -14.914 -0.324 1 57 89 SER A N 1
ATOM 724 C CA . SER A 1 89 ? 14.867 -16.25 -0.357 1 57 89 SER A CA 1
ATOM 725 C C . SER A 1 89 ? 13.719 -16.359 0.635 1 57 89 SER A C 1
ATOM 727 O O . SER A 1 89 ? 13.781 -15.789 1.729 1 57 89 SER A O 1
ATOM 729 N N . PHE A 1 90 ? 12.484 -15.898 0.186 1 55 90 PHE A N 1
ATOM 730 C CA . PHE A 1 90 ? 11.469 -16.25 1.166 1 55 90 PHE A CA 1
ATOM 731 C C . PHE A 1 90 ? 10.992 -17.688 0.961 1 55 90 PHE A C 1
ATOM 733 O O . PHE A 1 90 ? 10.992 -18.188 -0.163 1 55 90 PHE A O 1
ATOM 740 N N . ASP A 1 91 ? 11.352 -18.453 1.944 1 51.94 91 ASP A N 1
ATOM 741 C CA . ASP A 1 91 ? 10.719 -19.766 1.919 1 51.94 91 ASP A CA 1
ATOM 742 C C . ASP A 1 91 ? 9.25 -19.688 2.33 1 51.94 91 ASP A C 1
ATOM 744 O O . ASP A 1 91 ? 8.945 -19.375 3.484 1 51.94 91 ASP A O 1
ATOM 748 N N . PHE A 1 92 ? 8.422 -19.5 1.356 1 52.31 92 PHE A N 1
ATOM 749 C CA . PHE A 1 92 ? 6.992 -19.469 1.634 1 52.31 92 PHE A CA 1
ATOM 750 C C . PHE A 1 92 ? 6.574 -20.641 2.502 1 52.31 92 PHE A C 1
ATOM 752 O O . PHE A 1 92 ? 5.504 -20.625 3.115 1 52.31 92 PHE A O 1
ATOM 759 N N . LYS A 1 93 ? 7.477 -21.672 2.477 1 53.16 93 LYS A N 1
ATOM 760 C CA . LYS A 1 93 ? 7.188 -22.844 3.314 1 53.16 93 LYS A CA 1
ATOM 761 C C . LYS A 1 93 ? 7.469 -22.531 4.785 1 53.16 93 LYS A C 1
ATOM 763 O O . LYS A 1 93 ? 7.066 -23.297 5.668 1 53.16 93 LYS A O 1
ATOM 768 N N . GLU A 1 94 ? 8.133 -21.438 4.879 1 57.22 94 GLU A N 1
ATOM 769 C CA . GLU A 1 94 ? 8.352 -21.094 6.277 1 57.22 94 GLU A CA 1
ATOM 770 C C . GLU A 1 94 ? 7.066 -20.594 6.926 1 57.22 94 GLU A C 1
ATOM 772 O O . GLU A 1 94 ? 6.152 -20.125 6.238 1 57.22 94 GLU A O 1
ATOM 777 N N . SER A 1 95 ? 6.855 -20.891 8.164 1 50.41 95 SER A N 1
ATOM 778 C CA . SER A 1 95 ? 5.633 -20.641 8.922 1 50.41 95 SER A CA 1
ATOM 779 C C . SER A 1 95 ? 5.141 -19.219 8.727 1 50.41 95 SER A C 1
ATOM 781 O O . SER A 1 95 ? 3.939 -18.984 8.562 1 50.41 95 SER A O 1
ATOM 783 N N . ASN A 1 96 ? 6.051 -18.234 8.859 1 55.75 96 ASN A N 1
ATOM 784 C CA . ASN A 1 96 ? 5.645 -16.844 8.695 1 55.75 96 ASN A CA 1
ATOM 785 C C . ASN A 1 96 ? 6.547 -16.109 7.707 1 55.75 96 ASN A C 1
ATOM 787 O O . ASN A 1 96 ? 7.367 -15.289 8.109 1 55.75 96 ASN A O 1
ATOM 791 N N . PRO A 1 97 ? 6.465 -16.484 6.512 1 57.38 97 PRO A N 1
ATOM 792 C CA . PRO A 1 97 ? 7.461 -15.961 5.574 1 57.38 97 PRO A CA 1
ATOM 793 C C . PRO A 1 97 ? 7.305 -14.461 5.328 1 57.38 97 PRO A C 1
ATOM 795 O O . PRO A 1 97 ? 8.258 -13.797 4.918 1 57.38 97 PRO A O 1
ATOM 798 N N . ILE A 1 98 ? 6.074 -13.961 5.668 1 64.88 98 ILE A N 1
ATOM 799 C CA . ILE A 1 98 ? 5.852 -12.57 5.312 1 64.88 98 ILE A CA 1
ATOM 800 C C . ILE A 1 98 ? 5.352 -11.797 6.531 1 64.88 98 ILE A C 1
ATOM 802 O O . ILE A 1 98 ? 4.379 -12.203 7.172 1 64.88 98 ILE A O 1
ATOM 806 N N . LYS A 1 99 ? 6.176 -10.938 7.031 1 75.62 99 LYS A N 1
ATOM 807 C CA . LYS A 1 99 ? 5.734 -10.039 8.094 1 75.62 99 LYS A CA 1
ATOM 808 C C . LYS A 1 99 ? 5.094 -8.773 7.52 1 75.62 99 LYS A C 1
ATOM 810 O O . LYS A 1 99 ? 5.715 -8.07 6.723 1 75.62 99 LYS A O 1
ATOM 815 N N . PRO A 1 100 ? 3.859 -8.594 7.938 1 88.75 100 PRO A N 1
ATOM 816 C CA . PRO A 1 100 ? 3.18 -7.398 7.441 1 88.75 100 PRO A CA 1
ATOM 817 C C . PRO A 1 100 ? 3.877 -6.105 7.863 1 88.75 100 PRO A C 1
ATOM 819 O O . PRO A 1 100 ? 4.496 -6.051 8.93 1 88.75 100 PRO A O 1
ATOM 822 N N . LEU A 1 101 ? 3.812 -5.125 7.035 1 95.62 101 LEU A N 1
ATOM 823 C CA . LEU A 1 101 ? 4.316 -3.801 7.379 1 95.62 101 LEU A CA 1
ATOM 824 C C . LEU A 1 101 ? 3.5 -3.188 8.516 1 95.62 101 LEU A C 1
ATOM 826 O O . LEU A 1 101 ? 2.305 -3.467 8.648 1 95.62 101 LEU A O 1
ATOM 830 N N . ARG A 1 102 ? 4.145 -2.361 9.281 1 95.81 102 ARG A N 1
ATOM 831 C CA . ARG A 1 102 ? 3.455 -1.656 10.359 1 95.81 102 ARG A CA 1
ATOM 832 C C . ARG A 1 102 ? 2.547 -0.565 9.797 1 95.81 102 ARG A C 1
ATOM 834 O O . ARG A 1 102 ? 2.994 0.297 9.039 1 95.81 102 ARG A O 1
ATOM 841 N N . GLU A 1 103 ? 1.271 -0.63 10.109 1 97.25 103 GLU A N 1
ATOM 842 C CA . GLU A 1 103 ? 0.341 0.448 9.789 1 97.25 103 GLU A CA 1
ATOM 843 C C . GLU A 1 103 ? 0.416 1.568 10.82 1 97.25 103 GLU A C 1
ATOM 845 O O . GLU A 1 103 ? 0.125 1.354 12 1 97.25 103 GLU A O 1
ATOM 850 N N . VAL A 1 104 ? 0.752 2.799 10.398 1 97.5 104 VAL A N 1
ATOM 851 C CA . VAL A 1 104 ? 0.968 3.861 11.375 1 97.5 104 VAL A CA 1
ATOM 852 C C . VAL A 1 104 ? -0.151 4.895 11.266 1 97.5 104 VAL A C 1
ATOM 854 O O . VAL A 1 104 ? -0.167 5.879 12.016 1 97.5 104 VAL A O 1
ATOM 857 N N . PHE A 1 105 ? -1.036 4.688 10.344 1 97.75 105 PHE A N 1
ATOM 858 C CA . PHE A 1 105 ? -2.141 5.609 10.109 1 97.75 105 PHE A CA 1
ATOM 859 C C . PHE A 1 105 ? -3.287 4.914 9.391 1 97.75 105 PHE A C 1
ATOM 861 O O . PHE A 1 105 ? -3.064 4.141 8.453 1 97.75 105 PHE A O 1
ATOM 868 N N . TYR A 1 106 ? -4.473 5.238 9.836 1 97.56 106 TYR A N 1
ATOM 869 C CA . TYR A 1 106 ? -5.652 4.754 9.133 1 97.56 106 TYR A CA 1
ATOM 870 C C . TYR A 1 106 ? -6.793 5.758 9.219 1 97.56 106 TYR A C 1
ATOM 872 O O . TYR A 1 106 ? -7.133 6.223 10.312 1 97.56 106 TYR A O 1
ATOM 880 N N . LEU A 1 107 ? -7.285 6.172 8.164 1 96.81 107 LEU A N 1
ATOM 881 C CA . LEU A 1 107 ? -8.5 6.965 8 1 96.81 107 LEU A CA 1
ATOM 882 C C . LEU A 1 107 ? -9.562 6.18 7.242 1 96.81 107 LEU A C 1
ATOM 884 O O . LEU A 1 107 ? -9.367 5.824 6.078 1 96.81 107 LEU A O 1
ATOM 888 N N . PRO A 1 108 ? -10.672 5.836 7.938 1 94.62 108 PRO A N 1
ATOM 889 C CA . PRO A 1 108 ? -11.703 5.027 7.289 1 94.62 108 PRO A CA 1
ATOM 890 C C . PRO A 1 108 ? -12.336 5.73 6.09 1 94.62 108 PRO A C 1
ATOM 892 O O . PRO A 1 108 ? -12.438 6.961 6.07 1 94.62 108 PRO A O 1
ATOM 895 N N . MET B 1 1 ? -11.125 -5.59 -16.75 1 43.88 1 MET B N 1
ATOM 896 C CA . MET B 1 1 ? -10.594 -5.664 -15.391 1 43.88 1 MET B CA 1
ATOM 897 C C . MET B 1 1 ? -11.07 -4.48 -14.555 1 43.88 1 MET B C 1
ATOM 899 O O . MET B 1 1 ? -10.984 -3.332 -14.992 1 43.88 1 MET B O 1
ATOM 903 N N . LYS B 1 2 ? -11.984 -4.605 -13.672 1 57.78 2 LYS B N 1
ATOM 904 C CA . LYS B 1 2 ? -12.617 -3.475 -13 1 57.78 2 LYS B CA 1
ATOM 905 C C . LYS B 1 2 ? -11.57 -2.537 -12.406 1 57.78 2 LYS B C 1
ATOM 907 O O . LYS B 1 2 ? -10.578 -2.99 -11.82 1 57.78 2 LYS B O 1
ATOM 912 N N . GLN B 1 3 ? -11.375 -1.392 -12.906 1 75.5 3 GLN B N 1
ATOM 913 C CA . GLN B 1 3 ? -10.406 -0.39 -12.469 1 75.5 3 GLN B CA 1
ATOM 914 C C . GLN B 1 3 ? -10.594 -0.059 -10.992 1 75.5 3 GLN B C 1
ATOM 916 O O . GLN B 1 3 ? -11.727 0.022 -10.508 1 75.5 3 GLN B O 1
ATOM 921 N N . SER B 1 4 ? -9.453 -0.227 -10.25 1 86.56 4 SER B N 1
ATOM 922 C CA . SER B 1 4 ? -9.57 0.149 -8.852 1 86.56 4 SER B CA 1
ATOM 923 C C . SER B 1 4 ? -9.688 1.662 -8.688 1 86.56 4 SER B C 1
ATOM 925 O O . SER B 1 4 ? -9.523 2.406 -9.656 1 86.56 4 SER B O 1
ATOM 927 N N . LYS B 1 5 ? -10.258 2.236 -7.656 1 92.56 5 LYS B N 1
ATOM 928 C CA . LYS B 1 5 ? -10.211 3.633 -7.234 1 92.56 5 LYS B CA 1
ATOM 929 C C . LYS B 1 5 ? -9.133 3.855 -6.176 1 92.56 5 LYS B C 1
ATOM 931 O O . LYS B 1 5 ? -9.25 4.758 -5.348 1 92.56 5 LYS B O 1
ATOM 936 N N . LYS B 1 6 ? -8.148 2.986 -6.293 1 96.06 6 LYS B N 1
ATOM 937 C CA . LYS B 1 6 ? -7.066 3.039 -5.32 1 96.06 6 LYS B CA 1
ATOM 938 C C . LYS B 1 6 ? -5.855 3.779 -5.879 1 96.06 6 LYS B C 1
ATOM 940 O O . LYS B 1 6 ? -5.512 3.619 -7.055 1 96.06 6 LYS B O 1
ATOM 945 N N 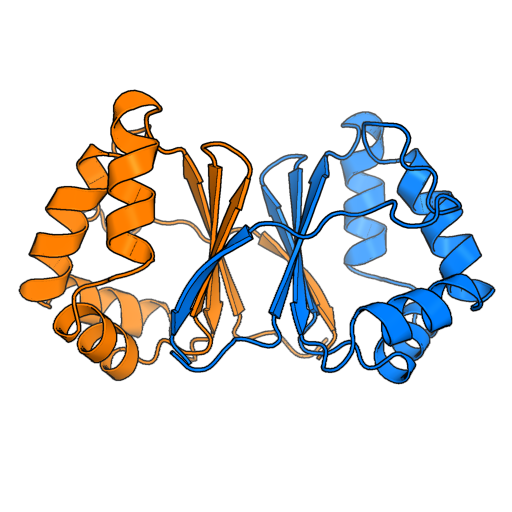. PHE B 1 7 ? -5.234 4.543 -5.016 1 95.38 7 PHE B N 1
ATOM 946 C CA . PHE B 1 7 ? -4.004 5.262 -5.332 1 95.38 7 PHE B CA 1
ATOM 947 C C . PHE B 1 7 ? -2.961 5.051 -4.242 1 95.38 7 PHE B C 1
ATOM 949 O O . PHE B 1 7 ? -3.305 4.891 -3.07 1 95.38 7 PHE B O 1
ATOM 956 N N . ALA B 1 8 ? -1.733 5.027 -4.68 1 96.25 8 ALA B N 1
ATOM 957 C CA . ALA B 1 8 ? -0.658 4.867 -3.703 1 96.25 8 ALA B CA 1
ATOM 958 C C . ALA B 1 8 ? 0.575 5.668 -4.109 1 96.25 8 ALA B C 1
ATOM 960 O O . ALA B 1 8 ? 0.799 5.918 -5.297 1 96.25 8 ALA B O 1
ATOM 961 N N . TRP B 1 9 ? 1.354 6.109 -3.176 1 92.94 9 TRP B N 1
ATOM 962 C CA . TRP B 1 9 ? 2.668 6.711 -3.367 1 92.94 9 TRP B CA 1
ATOM 963 C C . TRP B 1 9 ? 3.6 6.367 -2.209 1 92.94 9 TRP B C 1
ATOM 965 O O . TRP B 1 9 ? 3.201 5.676 -1.269 1 92.94 9 TRP B O 1
ATOM 975 N N . THR B 1 10 ? 4.816 6.68 -2.336 1 94 10 THR B N 1
ATOM 976 C CA . THR B 1 10 ? 5.781 6.398 -1.28 1 94 10 THR B CA 1
ATOM 977 C C . THR B 1 10 ? 6.699 7.598 -1.057 1 94 10 THR B C 1
ATOM 979 O O . THR B 1 10 ? 7.023 8.32 -2 1 94 10 THR B O 1
ATOM 982 N N . TRP B 1 11 ? 7.062 7.77 0.202 1 92 11 TRP B N 1
ATOM 983 C CA . TRP B 1 11 ? 8.062 8.75 0.609 1 92 11 TRP B CA 1
ATOM 984 C C . TRP B 1 11 ? 9.094 8.125 1.545 1 92 11 TRP B C 1
ATOM 986 O O . TRP B 1 11 ? 8.805 7.129 2.217 1 92 11 TRP B O 1
ATOM 996 N N . THR B 1 12 ? 10.242 8.695 1.485 1 94.19 12 THR B N 1
ATOM 997 C CA . THR B 1 12 ? 11.281 8.344 2.445 1 94.19 12 THR B CA 1
ATOM 998 C C . THR B 1 12 ? 11.477 9.453 3.471 1 94.19 12 THR B C 1
ATOM 1000 O O . THR B 1 12 ? 11.695 10.609 3.105 1 94.19 12 THR B O 1
ATOM 1003 N N . VAL B 1 13 ? 11.398 9.109 4.68 1 95.44 13 VAL B N 1
ATOM 1004 C CA . VAL B 1 13 ? 11.516 10.078 5.766 1 95.44 13 VAL B CA 1
ATOM 1005 C C . VAL B 1 13 ? 12.969 10.156 6.234 1 95.44 13 VAL B C 1
ATOM 1007 O O . VAL B 1 13 ? 13.641 9.133 6.363 1 95.44 13 VAL B O 1
ATOM 1010 N N . LYS B 1 14 ? 13.438 11.414 6.449 1 95.69 14 LYS B N 1
ATOM 1011 C CA . LYS B 1 14 ? 14.773 11.586 7.023 1 95.69 14 LYS B CA 1
ATOM 1012 C C . LYS B 1 14 ? 14.898 10.836 8.344 1 95.69 14 LYS B C 1
ATOM 1014 O O . LYS B 1 14 ? 14.016 10.922 9.203 1 95.69 14 LYS B O 1
ATOM 1019 N N . GLU B 1 15 ? 15.945 10.125 8.477 1 96.38 15 GLU B N 1
ATOM 1020 C CA . GLU B 1 15 ? 16.141 9.297 9.664 1 96.38 15 GLU B CA 1
ATOM 1021 C C . GLU B 1 15 ? 15.992 10.117 10.945 1 96.38 15 GLU B C 1
ATOM 1023 O O . GLU B 1 15 ? 15.422 9.648 11.93 1 96.38 15 GLU B O 1
ATOM 1028 N N . SER B 1 16 ? 16.516 11.328 10.898 1 97.06 16 SER B N 1
ATOM 1029 C CA . SER B 1 16 ? 16.484 12.203 12.062 1 97.06 16 SER B CA 1
ATOM 1030 C C . SER B 1 16 ? 15.062 12.617 12.414 1 97.06 16 SER B C 1
ATOM 1032 O O . SER B 1 16 ? 14.805 13.062 13.531 1 97.06 16 SER B O 1
ATOM 1034 N N . CYS B 1 17 ? 14.148 12.398 11.484 1 97.19 17 CYS B N 1
ATOM 1035 C CA . CYS B 1 17 ? 12.781 12.859 11.688 1 97.19 17 CYS B CA 1
ATOM 1036 C C . CYS B 1 17 ? 11.828 11.68 11.859 1 97.19 17 CYS B C 1
ATOM 1038 O O . CYS B 1 17 ? 10.625 11.867 12.031 1 97.19 17 CYS B O 1
ATOM 1040 N N . LEU B 1 18 ? 12.281 10.516 11.82 1 97.62 18 LEU B N 1
ATOM 1041 C CA . LEU B 1 18 ? 11.469 9.305 11.727 1 97.62 18 LEU B CA 1
ATOM 1042 C C . LEU B 1 18 ? 10.523 9.195 12.914 1 97.62 18 LEU B C 1
ATOM 1044 O O . LEU B 1 18 ? 9.32 8.977 12.742 1 97.62 18 LEU B O 1
ATOM 1048 N N . GLU B 1 19 ? 11.031 9.289 14.109 1 97.81 19 GLU B N 1
ATOM 1049 C CA . GLU B 1 19 ? 10.227 9.148 15.32 1 97.81 19 GLU B CA 1
ATOM 1050 C C . GLU B 1 19 ? 9.109 10.188 15.359 1 97.81 19 GLU B C 1
ATOM 1052 O O . GLU B 1 19 ? 7.957 9.852 15.648 1 97.81 19 GLU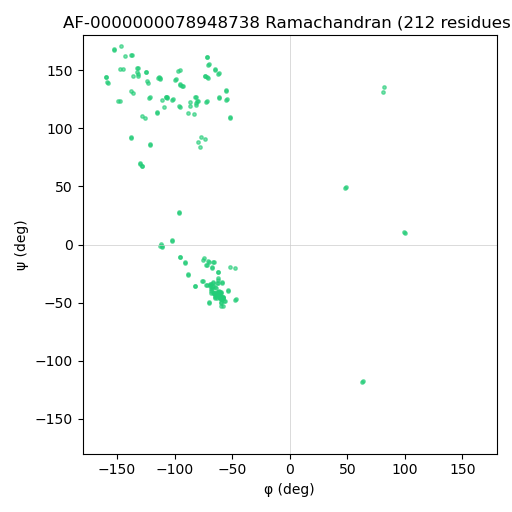 B O 1
ATOM 1057 N N . GLU B 1 20 ? 9.469 11.398 15.086 1 97.69 20 GLU B N 1
ATOM 1058 C CA . GLU B 1 20 ? 8.477 12.477 15.094 1 97.69 20 GLU B CA 1
ATOM 1059 C C . GLU B 1 20 ? 7.43 12.266 14 1 97.69 20 GLU B C 1
ATOM 1061 O O . GLU B 1 20 ? 6.238 12.477 14.234 1 97.69 20 GLU B O 1
ATOM 1066 N N . TYR B 1 21 ? 7.922 11.906 12.844 1 97.5 21 TYR B N 1
ATOM 1067 C CA . TYR B 1 21 ? 7.012 11.656 11.727 1 97.5 21 TYR B CA 1
ATOM 1068 C C . TYR B 1 21 ? 5.992 10.586 12.078 1 97.5 21 TYR B C 1
ATOM 1070 O O . TYR B 1 21 ? 4.793 10.758 11.844 1 97.5 21 TYR B O 1
ATOM 1078 N N . VAL B 1 22 ? 6.445 9.453 12.633 1 98.25 22 VAL B N 1
ATOM 1079 C CA . VAL B 1 22 ? 5.566 8.352 13.023 1 98.25 22 VAL B CA 1
ATOM 1080 C C . VAL B 1 22 ? 4.602 8.82 14.109 1 98.25 22 VAL B C 1
ATOM 1082 O O . VAL B 1 22 ? 3.404 8.531 14.047 1 98.25 22 VAL B O 1
ATOM 1085 N N . ALA B 1 23 ? 5.082 9.578 15.094 1 97.94 23 ALA B N 1
ATOM 1086 C CA . ALA B 1 23 ? 4.242 10.07 16.188 1 97.94 23 ALA B CA 1
ATOM 1087 C C . ALA B 1 23 ? 3.1 10.93 15.648 1 97.94 23 ALA B C 1
ATOM 1089 O O . ALA B 1 23 ? 1.959 10.812 16.094 1 97.94 23 ALA B O 1
ATOM 1090 N N . MET B 1 24 ? 3.404 11.766 14.68 1 97.44 24 MET B N 1
ATOM 1091 C CA . MET B 1 24 ? 2.412 12.664 14.102 1 97.44 24 MET B CA 1
ATOM 1092 C C . MET B 1 24 ? 1.338 11.883 13.352 1 97.44 24 MET B C 1
ATOM 1094 O O . MET B 1 24 ? 0.172 12.281 13.336 1 97.44 24 MET B O 1
ATOM 1098 N N . HIS B 1 25 ? 1.681 10.789 12.773 1 97.81 25 HIS B N 1
ATOM 1099 C CA . HIS B 1 25 ? 0.72 10.039 11.969 1 97.81 25 HIS B CA 1
ATOM 1100 C C . HIS B 1 25 ? -0.063 9.047 12.828 1 97.81 25 HIS B C 1
ATOM 1102 O O . HIS B 1 25 ? -1.189 8.68 12.492 1 97.81 25 HIS B O 1
ATOM 1108 N N . VAL B 1 26 ? 0.559 8.617 13.953 1 96.88 26 VAL B N 1
ATOM 1109 C CA . VAL B 1 26 ? -0.161 7.793 14.914 1 96.88 26 VAL B CA 1
ATOM 1110 C C . VAL B 1 26 ? -1.249 8.617 15.602 1 96.88 26 VAL B C 1
ATOM 1112 O O . VAL B 1 26 ? -2.318 8.102 15.922 1 96.88 26 VAL B O 1
ATOM 1115 N N . ASP B 1 27 ? -0.934 9.93 15.797 1 96.69 27 ASP B N 1
ATOM 1116 C CA . ASP B 1 27 ? -1.872 10.859 16.406 1 96.69 27 ASP B CA 1
ATOM 1117 C C . ASP B 1 27 ? -2.014 12.133 15.578 1 96.69 27 ASP B C 1
ATOM 1119 O O . ASP B 1 27 ? -1.623 13.219 16.016 1 96.69 27 ASP B O 1
ATOM 1123 N N . PRO B 1 28 ? -2.639 11.953 14.43 1 97.44 28 PRO B N 1
ATOM 1124 C CA . PRO B 1 28 ? -2.729 13.086 13.508 1 97.44 28 PRO B CA 1
ATOM 1125 C C . PRO B 1 28 ? -3.697 14.164 13.992 1 97.44 28 PRO B C 1
ATOM 1127 O O . PRO B 1 28 ? -4.543 13.898 14.852 1 97.44 28 PRO B O 1
ATOM 1130 N N . TRP B 1 29 ? -3.561 15.367 13.445 1 97.31 29 TRP B N 1
ATOM 1131 C CA . TRP B 1 29 ? -4.516 16.438 13.734 1 97.31 29 TRP B CA 1
ATOM 1132 C C . TRP B 1 29 ? -5.914 16.047 13.273 1 97.31 29 TRP B C 1
ATOM 1134 O O . TRP B 1 29 ? -6.117 15.703 12.102 1 97.31 29 TRP B O 1
ATOM 1144 N N . PRO B 1 30 ? -6.887 16.109 14.125 1 97.44 30 PRO B N 1
ATOM 1145 C CA . PRO B 1 30 ? -8.25 15.75 13.727 1 97.44 30 PRO B CA 1
ATOM 1146 C C . PRO B 1 30 ? -8.766 16.594 12.57 1 97.44 30 PRO B C 1
ATOM 1148 O O . PRO B 1 30 ? -9.531 16.094 11.734 1 97.44 30 PRO B O 1
ATOM 1151 N N . GLU B 1 31 ? -8.336 17.812 12.516 1 97.94 31 GLU B N 1
ATOM 1152 C CA . GLU B 1 31 ? -8.789 18.719 11.461 1 97.94 31 GLU B CA 1
ATOM 1153 C C . GLU B 1 31 ? -8.273 18.266 10.094 1 97.94 31 GLU B C 1
ATOM 1155 O O . GLU B 1 31 ? -8.961 18.422 9.086 1 97.94 31 GLU B O 1
ATOM 1160 N N . VAL B 1 32 ? -7.074 17.75 10.086 1 97.5 32 VAL B N 1
ATOM 1161 C CA . VAL B 1 32 ? -6.504 17.234 8.844 1 97.5 32 VAL B CA 1
ATOM 1162 C C . VAL B 1 32 ? -7.293 16.016 8.375 1 97.5 32 VAL B C 1
ATOM 1164 O O . VAL B 1 32 ? -7.582 15.867 7.188 1 97.5 32 VAL B O 1
ATOM 1167 N N . LEU B 1 33 ? -7.656 15.148 9.312 1 97.56 33 LEU B N 1
ATOM 1168 C CA . LEU B 1 33 ? -8.469 13.977 8.977 1 97.56 33 LEU B CA 1
ATOM 1169 C C . LEU B 1 33 ? -9.805 14.391 8.375 1 97.56 33 LEU B C 1
ATOM 1171 O O . LEU B 1 33 ? -10.242 13.82 7.375 1 97.56 33 LEU B O 1
ATOM 1175 N N . ALA B 1 34 ? -10.391 15.359 9.016 1 98 34 ALA B N 1
ATOM 1176 C CA . ALA B 1 34 ? -11.68 15.852 8.539 1 98 34 ALA B CA 1
ATOM 1177 C C . ALA B 1 34 ? -11.57 16.406 7.125 1 98 34 ALA B C 1
ATOM 1179 O O . ALA B 1 34 ? -12.445 16.172 6.285 1 98 34 ALA B O 1
ATOM 1180 N N . GLU B 1 35 ? -10.5 17.141 6.891 1 97.81 35 GLU B N 1
ATOM 1181 C CA . GLU B 1 35 ? -10.297 17.734 5.566 1 97.81 35 GLU B CA 1
ATOM 1182 C C . GLU B 1 35 ? -10.078 16.641 4.512 1 97.81 35 GLU B C 1
ATOM 1184 O O . GLU B 1 35 ? -10.57 16.766 3.387 1 97.81 35 GLU B O 1
ATOM 1189 N N . HIS B 1 36 ? -9.305 15.633 4.844 1 97.62 36 HIS B N 1
ATOM 1190 C CA . HIS B 1 36 ? -9.102 14.539 3.898 1 97.62 36 HIS B CA 1
ATOM 1191 C C . HIS B 1 36 ? -10.414 13.828 3.59 1 97.62 36 HIS B C 1
ATOM 1193 O O . HIS B 1 36 ? -10.672 13.461 2.439 1 97.62 36 HIS B O 1
ATOM 1199 N N . THR B 1 37 ? -11.234 13.617 4.613 1 97.94 37 THR B N 1
ATOM 1200 C CA . THR B 1 37 ? -12.539 13 4.418 1 97.94 37 THR B CA 1
ATOM 1201 C C . THR B 1 37 ? -13.414 13.852 3.506 1 97.94 37 THR B C 1
ATOM 1203 O O . THR B 1 37 ? -14.039 13.336 2.574 1 97.94 37 THR B O 1
ATOM 1206 N N . LYS B 1 38 ? -13.453 15.141 3.719 1 97.88 38 LYS B N 1
ATOM 1207 C CA . LYS B 1 38 ? -14.242 16.062 2.902 1 97.88 38 LYS B CA 1
ATOM 1208 C C . LYS B 1 38 ? -13.758 16.062 1.453 1 97.88 38 LYS B C 1
ATOM 1210 O O . LYS B 1 38 ? -14.555 16.234 0.529 1 97.88 38 LYS B O 1
ATOM 1215 N N . ALA B 1 39 ? -12.516 15.875 1.289 1 96.94 39 ALA B N 1
ATOM 1216 C CA . ALA B 1 39 ? -11.914 15.875 -0.042 1 96.94 39 ALA B CA 1
ATOM 1217 C C . ALA B 1 39 ? -12.312 14.625 -0.822 1 96.94 39 ALA B C 1
ATOM 1219 O O . ALA B 1 39 ? -12.086 14.539 -2.031 1 96.94 39 ALA B O 1
ATOM 1220 N N . GLY B 1 40 ? -12.867 13.617 -0.106 1 97.44 40 GLY B N 1
ATOM 1221 C CA . GLY B 1 40 ?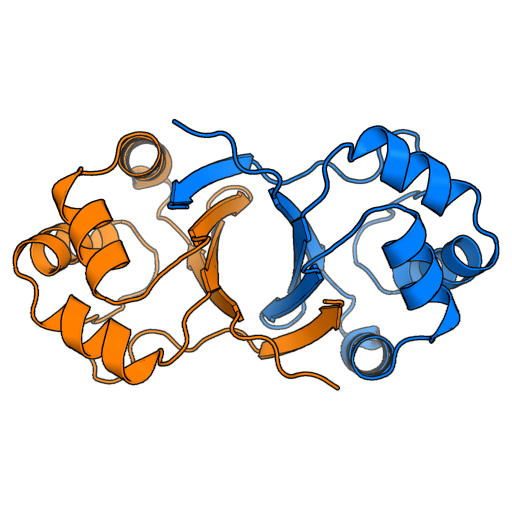 -13.281 12.383 -0.757 1 97.44 40 GLY B CA 1
ATOM 1222 C C . GLY B 1 40 ? -12.273 11.258 -0.602 1 97.44 40 GLY B C 1
ATOM 1223 O O . GLY B 1 40 ? -12.367 10.242 -1.289 1 97.44 40 GLY B O 1
ATOM 1224 N N . ILE B 1 41 ? -11.297 11.414 0.223 1 96.69 41 ILE B N 1
ATOM 1225 C CA . ILE B 1 41 ? -10.305 10.383 0.508 1 96.69 41 ILE B CA 1
ATOM 1226 C C . ILE B 1 41 ? -10.852 9.406 1.542 1 96.69 41 ILE B C 1
ATOM 1228 O O . ILE B 1 41 ? -11.391 9.82 2.574 1 96.69 41 ILE B O 1
ATOM 1232 N N . ARG B 1 42 ? -10.797 8.172 1.211 1 96.75 42 ARG B N 1
ATOM 1233 C CA . ARG B 1 42 ? -11.312 7.145 2.111 1 96.75 42 ARG B CA 1
ATOM 1234 C C . ARG B 1 42 ? -10.367 5.945 2.162 1 96.75 42 ARG B C 1
ATOM 1236 O O . ARG B 1 42 ? -9.508 5.789 1.293 1 96.75 42 ARG B O 1
ATOM 1243 N N . ASN B 1 43 ? -10.586 5.16 3.195 1 97 43 ASN B N 1
ATOM 1244 C CA . ASN B 1 43 ? -9.797 3.938 3.326 1 97 43 ASN B CA 1
ATOM 1245 C C . ASN B 1 43 ? -8.305 4.207 3.137 1 97 43 ASN B C 1
ATOM 1247 O O . ASN B 1 43 ? -7.648 3.551 2.328 1 97 43 ASN B O 1
ATOM 1251 N N . TYR B 1 44 ? -7.855 5.219 3.85 1 97.62 44 TYR B N 1
ATOM 1252 C CA . TYR B 1 44 ? -6.492 5.727 3.725 1 97.62 44 TYR B CA 1
ATOM 1253 C C . TYR B 1 44 ? -5.582 5.113 4.785 1 97.62 44 TYR B C 1
ATOM 1255 O O . TYR B 1 44 ? -5.824 5.27 5.984 1 97.62 44 TYR B O 1
ATOM 1263 N N . SER B 1 45 ? -4.57 4.402 4.352 1 98 45 SER B N 1
ATOM 1264 C CA . SER B 1 45 ? -3.592 3.812 5.262 1 98 45 SER B CA 1
ATOM 1265 C C . SER B 1 45 ? -2.174 4.246 4.906 1 98 45 SER B C 1
ATOM 1267 O O . SER B 1 45 ? -1.871 4.496 3.738 1 98 45 SER B O 1
ATOM 1269 N N . ILE B 1 46 ? -1.339 4.344 5.883 1 97.81 46 ILE B N 1
ATOM 1270 C CA . ILE B 1 46 ? 0.098 4.543 5.723 1 97.81 46 ILE B CA 1
ATOM 1271 C C . ILE B 1 46 ? 0.854 3.4 6.395 1 97.81 46 ILE B C 1
ATOM 1273 O O . ILE B 1 46 ? 0.629 3.107 7.574 1 97.81 46 ILE B O 1
ATOM 1277 N N . PHE B 1 47 ? 1.729 2.77 5.688 1 98.25 47 PHE B N 1
ATOM 1278 C CA . PHE B 1 47 ? 2.523 1.646 6.168 1 98.25 47 PHE B CA 1
ATOM 1279 C C . PHE B 1 47 ? 4.004 2.012 6.215 1 98.25 47 PHE B C 1
ATOM 1281 O O . PHE B 1 47 ? 4.512 2.68 5.312 1 98.25 47 PHE B O 1
ATOM 1288 N N . GLN B 1 48 ? 4.656 1.513 7.211 1 97.81 48 GLN B N 1
ATOM 1289 C CA . GLN B 1 48 ? 6.062 1.84 7.426 1 97.81 48 GLN B CA 1
ATOM 1290 C C . GLN B 1 48 ? 6.965 0.658 7.078 1 97.81 48 GLN B C 1
ATOM 1292 O O . GLN B 1 48 ? 6.75 -0.456 7.562 1 97.81 48 GLN B O 1
ATOM 1297 N N . ASN B 1 49 ? 7.945 0.851 6.238 1 96.31 49 ASN B N 1
ATOM 1298 C CA . ASN B 1 49 ? 9.055 -0.04 5.906 1 96.31 49 ASN B CA 1
ATOM 1299 C C . ASN B 1 49 ? 10.398 0.614 6.191 1 96.31 49 ASN B C 1
ATOM 1301 O O . ASN B 1 49 ? 11.07 1.092 5.273 1 96.31 49 ASN B O 1
ATOM 1305 N N . GLY B 1 50 ? 10.836 0.462 7.504 1 95.94 50 GLY B N 1
ATOM 1306 C CA . GLY B 1 50 ? 11.992 1.262 7.883 1 95.94 50 GLY B CA 1
ATOM 1307 C C . GLY B 1 50 ? 11.734 2.754 7.82 1 95.94 50 GLY B C 1
ATOM 1308 O O . GLY B 1 50 ? 10.828 3.262 8.492 1 95.94 50 GLY B O 1
ATOM 1309 N N . ASN B 1 51 ? 12.461 3.512 6.949 1 97.12 51 ASN B N 1
ATOM 1310 C CA . ASN B 1 51 ? 12.211 4.941 6.809 1 97.12 51 ASN B CA 1
ATOM 1311 C C . ASN B 1 51 ? 11.398 5.246 5.551 1 97.12 51 ASN B C 1
ATOM 1313 O O . ASN B 1 51 ? 11.211 6.41 5.195 1 97.12 51 ASN B O 1
ATOM 1317 N N . GLN B 1 52 ? 11.008 4.234 4.855 1 95.88 52 GLN B N 1
ATOM 1318 C CA . GLN B 1 52 ? 10.109 4.387 3.717 1 95.88 52 GLN B CA 1
ATOM 1319 C C . GLN B 1 52 ? 8.656 4.156 4.125 1 95.88 52 GLN B C 1
ATOM 1321 O O . GLN B 1 52 ? 8.359 3.227 4.875 1 95.88 52 GLN B O 1
ATOM 1326 N N . PHE B 1 53 ? 7.805 5.016 3.611 1 96.56 53 PHE B N 1
ATOM 1327 C CA . PHE B 1 53 ? 6.387 4.898 3.93 1 96.56 53 PHE B CA 1
ATOM 1328 C C . PHE B 1 53 ? 5.555 4.777 2.658 1 96.56 53 PHE B C 1
ATOM 1330 O O . PHE B 1 53 ? 5.84 5.438 1.657 1 96.56 53 PHE B O 1
ATOM 1337 N N . PHE B 1 54 ? 4.582 3.945 2.732 1 96.81 54 PHE B N 1
ATOM 1338 C CA . PHE B 1 54 ? 3.646 3.764 1.631 1 96.81 54 PHE B CA 1
ATOM 1339 C C . PHE B 1 54 ? 2.27 4.309 1.995 1 96.81 54 PHE B C 1
ATOM 1341 O O . PHE B 1 54 ? 1.722 3.973 3.047 1 96.81 54 PHE B O 1
ATOM 1348 N N . TYR B 1 55 ? 1.803 5.188 1.174 1 96.12 55 TYR B N 1
ATOM 1349 C CA . TYR B 1 55 ? 0.479 5.781 1.308 1 96.12 55 TYR B CA 1
ATOM 1350 C C . TYR B 1 55 ? -0.504 5.152 0.325 1 96.12 55 TYR B C 1
ATOM 1352 O O . TYR B 1 55 ? -0.234 5.09 -0.876 1 96.12 55 TYR B O 1
ATOM 1360 N N . CYS B 1 56 ? -1.577 4.648 0.859 1 97.12 56 CYS B N 1
ATOM 1361 C CA . CYS B 1 56 ? -2.582 4.039 -0.004 1 97.12 56 CYS B CA 1
ATOM 1362 C C . CYS B 1 56 ? -3.986 4.469 0.407 1 97.12 56 CYS B C 1
ATOM 1364 O O . CYS B 1 56 ? -4.355 4.363 1.579 1 97.12 56 CYS B O 1
ATOM 1366 N N . PHE B 1 57 ? -4.785 4.914 -0.561 1 96.69 57 PHE B N 1
ATOM 1367 C CA . PHE B 1 57 ? -6.129 5.395 -0.271 1 96.69 57 PHE B CA 1
ATOM 1368 C C . PHE B 1 57 ? -7.043 5.207 -1.476 1 96.69 57 PHE B C 1
ATOM 1370 O O . PHE B 1 57 ? -6.582 4.836 -2.559 1 96.69 57 PHE B O 1
ATOM 1377 N N . GLU B 1 58 ? -8.273 5.352 -1.276 1 97 58 GLU B N 1
ATOM 1378 C CA . GLU B 1 58 ? -9.281 5.297 -2.33 1 97 58 GLU B CA 1
ATOM 1379 C C . GLU B 1 58 ? -9.93 6.66 -2.545 1 97 58 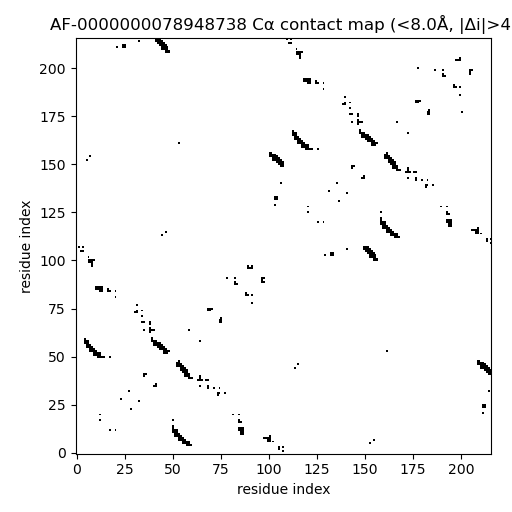GLU B C 1
ATOM 1381 O O . GLU B 1 58 ? -10.141 7.414 -1.589 1 97 58 GLU B O 1
ATOM 1386 N N . CYS B 1 59 ? -10.195 6.941 -3.742 1 96.06 59 CYS B N 1
ATOM 1387 C CA . CYS B 1 59 ? -10.805 8.219 -4.109 1 96.06 59 CYS B CA 1
ATOM 1388 C C . CYS B 1 59 ? -11.477 8.125 -5.477 1 96.06 59 CYS B C 1
ATOM 1390 O O . CYS B 1 59 ? -10.961 7.473 -6.383 1 96.06 59 CYS B O 1
ATOM 1392 N N . ASP B 1 60 ? -12.641 8.828 -5.676 1 95.31 60 ASP B N 1
ATOM 1393 C CA . ASP B 1 60 ? -13.359 8.797 -6.941 1 95.31 60 ASP B CA 1
ATOM 1394 C C . ASP B 1 60 ? -12.758 9.781 -7.941 1 95.31 60 ASP B C 1
ATOM 1396 O O . ASP B 1 60 ? -12.789 9.547 -9.148 1 95.31 60 ASP B O 1
ATOM 1400 N N . ASP B 1 61 ? -12.32 10.852 -7.438 1 93.25 61 ASP B N 1
ATOM 1401 C CA . ASP B 1 61 ? -11.719 11.906 -8.242 1 93.25 61 ASP B CA 1
ATOM 1402 C C . ASP B 1 61 ? -10.477 12.477 -7.559 1 93.25 61 ASP B C 1
ATOM 1404 O O . ASP B 1 61 ? -10.562 13.445 -6.801 1 93.25 61 ASP B O 1
ATOM 1408 N N . VAL B 1 62 ? -9.367 11.938 -7.871 1 90.75 62 VAL B N 1
ATOM 1409 C CA . VAL B 1 62 ? -8.125 12.242 -7.164 1 90.75 62 VAL B CA 1
ATOM 1410 C C . VAL B 1 62 ? -7.707 13.68 -7.449 1 90.75 62 VAL B C 1
ATOM 1412 O O . VAL B 1 62 ? -7.184 14.367 -6.57 1 90.75 62 VAL B O 1
ATOM 1415 N N . ASP B 1 63 ? -7.84 14.117 -8.719 1 89.19 63 ASP B N 1
ATOM 1416 C CA . ASP B 1 63 ? -7.496 15.492 -9.062 1 89.19 63 ASP B CA 1
ATOM 1417 C C . ASP B 1 63 ? -8.297 16.484 -8.234 1 89.19 63 ASP B C 1
ATOM 1419 O O . ASP B 1 63 ? -7.746 17.453 -7.699 1 89.19 63 ASP B O 1
ATOM 1423 N N . ALA B 1 64 ? -9.594 16.266 -8.117 1 93.06 64 ALA B N 1
ATOM 1424 C CA . ALA B 1 64 ? -10.453 17.141 -7.316 1 93.06 64 ALA B CA 1
ATOM 1425 C C . ALA B 1 64 ? -10.07 17.078 -5.84 1 93.06 64 ALA B C 1
ATOM 1427 O O . ALA B 1 64 ? -10.086 18.109 -5.148 1 93.06 64 ALA B O 1
ATOM 1428 N N . ALA B 1 65 ? -9.805 15.961 -5.34 1 93.75 65 ALA B N 1
ATOM 1429 C CA . ALA B 1 65 ? -9.438 15.797 -3.938 1 93.75 65 ALA B CA 1
ATOM 1430 C C . ALA B 1 65 ? -8.18 16.594 -3.598 1 93.75 65 ALA B C 1
ATOM 1432 O O . ALA B 1 65 ? -8.148 17.328 -2.607 1 93.75 65 ALA B O 1
ATOM 1433 N N . PHE B 1 66 ? -7.184 16.484 -4.418 1 90.56 66 PHE B N 1
ATOM 1434 C CA . PHE B 1 66 ? -5.922 17.156 -4.121 1 90.56 66 PHE B CA 1
ATOM 1435 C C . PHE B 1 66 ? -6.051 18.656 -4.312 1 90.56 66 PHE B C 1
ATOM 1437 O O . PHE B 1 66 ? -5.414 19.438 -3.6 1 90.56 66 PHE B O 1
ATOM 1444 N N . ALA B 1 67 ? -6.84 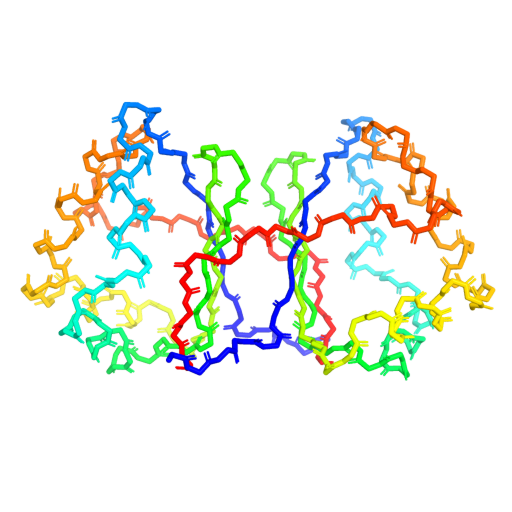19.062 -5.285 1 91.25 67 ALA B N 1
ATOM 1445 C CA . ALA B 1 67 ? -7.133 20.484 -5.422 1 91.25 67 ALA B CA 1
ATOM 1446 C C . ALA B 1 67 ? -7.762 21.031 -4.148 1 91.25 67 ALA B C 1
ATOM 1448 O O . ALA B 1 67 ? -7.391 22.125 -3.682 1 91.25 67 ALA B O 1
ATOM 1449 N N . TYR B 1 68 ? -8.734 20.312 -3.592 1 94.38 68 TYR B N 1
ATOM 1450 C CA . TYR B 1 68 ? -9.383 20.703 -2.344 1 94.38 68 TYR B CA 1
ATOM 1451 C C . TYR B 1 68 ? -8.367 20.797 -1.211 1 94.38 68 TYR B C 1
ATOM 1453 O O . TYR B 1 68 ? -8.344 21.766 -0.461 1 94.38 68 TYR B O 1
ATOM 1461 N N . ILE B 1 69 ? -7.535 19.812 -1.081 1 93.81 69 ILE B N 1
ATOM 1462 C CA . ILE B 1 69 ? -6.531 19.734 -0.023 1 93.81 69 ILE B CA 1
ATOM 1463 C C . ILE B 1 69 ? -5.57 20.922 -0.143 1 93.81 69 ILE B C 1
ATOM 1465 O O . ILE B 1 69 ? -5.176 21.516 0.864 1 93.81 69 ILE B O 1
ATOM 1469 N N . ALA B 1 70 ? -5.191 21.25 -1.366 1 89.94 70 ALA B N 1
ATOM 1470 C CA . ALA B 1 70 ? -4.25 22.328 -1.622 1 89.94 70 ALA B CA 1
ATOM 1471 C C . ALA B 1 70 ? -4.809 23.672 -1.146 1 89.94 70 ALA B C 1
ATOM 1473 O O . ALA B 1 70 ? -4.051 24.594 -0.829 1 89.94 70 ALA B O 1
ATOM 1474 N N . GLU B 1 71 ? -6.109 23.766 -1.055 1 93.56 71 GLU B N 1
ATOM 1475 C CA . GLU B 1 71 ? -6.754 25.016 -0.667 1 93.56 71 GLU B CA 1
ATOM 1476 C C . GLU B 1 71 ? -7.047 25.047 0.83 1 93.56 71 GLU B C 1
ATOM 1478 O O . GLU B 1 71 ? -7.426 26.078 1.373 1 93.56 71 GLU B O 1
ATOM 1483 N N . SER B 1 72 ? -6.891 23.938 1.48 1 95.44 72 SER B N 1
ATOM 1484 C CA . SER B 1 72 ? -7.164 23.844 2.91 1 95.44 72 SER B CA 1
ATOM 1485 C C . SER B 1 72 ? -6 24.391 3.73 1 95.44 72 SER B C 1
ATOM 1487 O O . SER B 1 72 ? -4.879 23.891 3.65 1 95.44 72 SER B O 1
ATOM 1489 N N . GLU B 1 73 ? -6.289 25.328 4.551 1 95.88 73 GLU B N 1
ATOM 1490 C CA . GLU B 1 73 ? -5.246 25.969 5.348 1 95.88 73 GLU B CA 1
ATOM 1491 C C . GLU B 1 73 ? -4.602 24.984 6.312 1 95.88 73 GLU B C 1
ATOM 1493 O O . GLU B 1 73 ? -3.379 24.938 6.449 1 95.88 73 GLU B O 1
ATOM 1498 N N . VAL B 1 74 ? -5.441 24.203 6.922 1 96.75 74 VAL B N 1
ATOM 1499 C CA . VAL B 1 74 ? -4.93 23.25 7.91 1 96.75 74 VAL B CA 1
ATOM 1500 C C . VAL B 1 74 ? -4.082 22.188 7.223 1 96.75 74 VAL B C 1
ATOM 1502 O O . VAL B 1 74 ? -3.047 21.781 7.75 1 96.75 74 VAL B O 1
ATOM 1505 N N . CYS B 1 75 ? -4.43 21.719 6.074 1 95 75 CYS B N 1
ATOM 1506 C CA . CYS B 1 75 ? -3.652 20.719 5.344 1 95 75 CYS B CA 1
ATOM 1507 C C . CYS B 1 75 ? -2.344 21.328 4.84 1 95 75 CYS B C 1
ATOM 1509 O O . CYS B 1 75 ? -1.322 20.625 4.785 1 95 75 CYS B O 1
ATOM 1511 N N . GLN B 1 76 ? -2.406 22.562 4.465 1 92.31 76 GLN B N 1
ATOM 1512 C CA . GLN B 1 76 ? -1.175 23.219 4.047 1 92.31 76 GLN B CA 1
ATOM 1513 C C .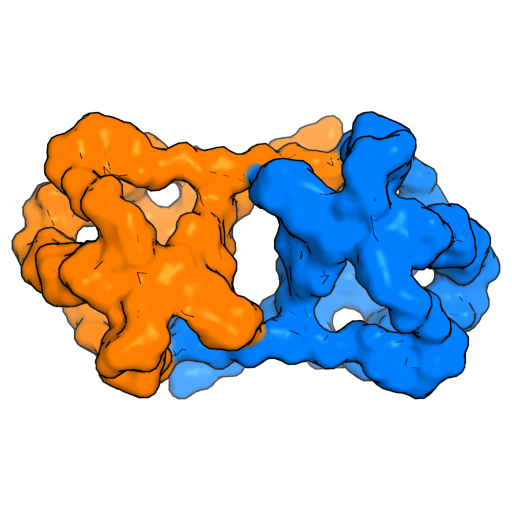 GLN B 1 76 ? -0.176 23.312 5.195 1 92.31 76 GLN B C 1
ATOM 1515 O O . GLN B 1 76 ? 1.017 23.062 5.012 1 92.31 76 GLN B O 1
ATOM 1520 N N . LYS B 1 77 ? -0.655 23.719 6.324 1 94.31 77 LYS B N 1
ATOM 1521 C CA . LYS B 1 77 ? 0.21 23.781 7.496 1 94.31 77 LYS B CA 1
ATOM 1522 C C . LYS B 1 77 ? 0.805 22.406 7.816 1 94.31 77 LYS B C 1
ATOM 1524 O O . LYS B 1 77 ? 2.002 22.297 8.086 1 94.31 77 LYS B O 1
ATOM 1529 N N . TRP B 1 78 ? -0.032 21.391 7.777 1 94.62 78 TRP B N 1
ATOM 1530 C CA . TRP B 1 78 ? 0.391 20.016 8.016 1 94.62 78 TRP B CA 1
ATOM 1531 C C . TRP B 1 78 ? 1.452 19.594 7.008 1 94.62 78 TRP B C 1
ATOM 1533 O O . TRP B 1 78 ? 2.51 19.094 7.387 1 94.62 78 TRP B O 1
ATOM 1543 N N . ASN B 1 79 ? 1.16 19.828 5.766 1 91 79 ASN B N 1
ATOM 1544 C CA . ASN B 1 79 ? 2.066 19.438 4.691 1 91 79 ASN B CA 1
ATOM 1545 C C . ASN B 1 79 ? 3.396 20.188 4.777 1 91 79 ASN B C 1
ATOM 1547 O O . ASN B 1 79 ? 4.449 19.625 4.469 1 91 79 ASN B O 1
ATOM 1551 N N . ASP B 1 80 ? 3.312 21.453 5.164 1 89 80 ASP B N 1
ATOM 1552 C CA . ASP B 1 80 ? 4.523 22.234 5.332 1 89 80 ASP B CA 1
ATOM 1553 C C . ASP B 1 80 ? 5.438 21.625 6.395 1 89 80 ASP B C 1
ATOM 1555 O O . ASP B 1 80 ? 6.66 21.609 6.227 1 89 80 ASP B O 1
ATOM 1559 N N . LEU B 1 81 ? 4.859 21.188 7.406 1 91.94 81 LEU B N 1
ATOM 1560 C CA . LEU B 1 81 ? 5.617 20.578 8.492 1 91.94 81 LEU B CA 1
ATOM 1561 C C . LEU B 1 81 ? 6.191 19.234 8.055 1 91.94 81 LEU B C 1
ATOM 1563 O O . LEU B 1 81 ? 7.395 19 8.18 1 91.94 81 LEU B O 1
ATOM 1567 N N . THR B 1 82 ? 5.344 18.359 7.473 1 93.25 82 THR B N 1
ATOM 1568 C CA . THR B 1 82 ? 5.746 16.984 7.195 1 93.25 82 THR B CA 1
ATOM 1569 C C . THR B 1 82 ? 6.66 16.922 5.977 1 93.25 82 THR B C 1
ATOM 1571 O O . THR B 1 82 ? 7.527 16.062 5.887 1 93.25 82 THR B O 1
ATOM 1574 N N . SER B 1 83 ? 6.469 17.828 5.031 1 89 83 SER B N 1
ATOM 1575 C CA . SER B 1 83 ? 7.293 17.828 3.828 1 89 83 SER B CA 1
ATOM 1576 C C . SER B 1 83 ? 8.758 18.062 4.164 1 89 83 SER B C 1
ATOM 1578 O O . SER B 1 83 ? 9.648 17.609 3.449 1 89 83 SER B O 1
ATOM 1580 N N . LYS B 1 84 ? 9.047 18.781 5.203 1 90.81 84 LYS B N 1
ATOM 1581 C CA . LYS B 1 84 ? 10.414 19.062 5.629 1 90.81 84 LYS B CA 1
ATOM 1582 C C . LYS B 1 84 ? 11.062 17.812 6.223 1 90.81 84 LYS B C 1
ATOM 1584 O O . LYS B 1 84 ? 12.289 17.75 6.363 1 90.81 84 LYS B O 1
ATOM 1589 N N . MET B 1 85 ? 10.234 16.891 6.566 1 93.81 85 MET B N 1
ATOM 1590 C CA . MET B 1 85 ? 10.734 15.703 7.242 1 93.81 85 MET B CA 1
ATOM 1591 C C . MET B 1 85 ? 11.086 14.609 6.234 1 93.81 85 MET B C 1
ATOM 1593 O O . MET B 1 85 ? 11.742 13.625 6.582 1 93.81 85 MET B O 1
ATOM 1597 N N . VAL B 1 86 ? 10.641 14.695 5 1 91.38 86 VAL B N 1
ATOM 1598 C CA . VAL B 1 86 ? 10.828 13.664 3.984 1 91.38 86 VAL B CA 1
ATOM 1599 C C . VAL B 1 86 ? 12.047 13.992 3.131 1 91.38 86 VAL B C 1
ATOM 1601 O O . VAL B 1 86 ? 12.422 15.156 2.984 1 91.38 86 VAL B O 1
ATOM 1604 N N . GLU B 1 87 ? 12.664 12.898 2.641 1 89.94 87 GLU B N 1
ATOM 1605 C CA . GLU B 1 87 ? 13.789 13.086 1.732 1 89.94 87 GLU B CA 1
ATOM 1606 C C . GLU B 1 87 ? 13.32 13.586 0.368 1 89.94 87 GLU B C 1
ATOM 1608 O O . GLU B 1 87 ? 12.312 13.102 -0.16 1 89.94 87 GLU B O 1
ATOM 1613 N N . GLY B 1 88 ? 14.031 14.383 -0.22 1 73.69 88 GLY B N 1
ATOM 1614 C CA . GLY B 1 88 ? 13.688 14.953 -1.512 1 73.69 88 GLY B CA 1
ATOM 1615 C C . GLY B 1 88 ? 12.727 16.125 -1.41 1 73.69 88 GLY B C 1
ATOM 1616 O O . GLY B 1 88 ? 12.148 16.359 -0.349 1 73.69 88 GLY B O 1
ATOM 1617 N N . SER B 1 89 ? 12.945 17.219 -2.121 1 57.34 89 SER B N 1
ATOM 1618 C CA . SER B 1 89 ? 12.18 18.453 -2.02 1 57.34 89 SER B CA 1
ATOM 1619 C C . SER B 1 89 ? 10.867 18.344 -2.787 1 57.34 89 SER B C 1
ATOM 1621 O O . SER B 1 89 ? 10.805 17.703 -3.836 1 57.34 89 SER B O 1
ATOM 1623 N N . PHE B 1 90 ? 9.766 17.828 -2.096 1 55.12 90 PHE B N 1
ATOM 1624 C CA . PHE B 1 90 ? 8.555 17.969 -2.889 1 55.12 90 PHE B CA 1
ATOM 1625 C C . PHE B 1 90 ? 7.895 19.328 -2.617 1 55.12 90 PHE B C 1
ATOM 1627 O O . PHE B 1 90 ? 8.016 19.875 -1.519 1 55.12 90 PHE B O 1
ATOM 1634 N N . ASP B 1 91 ? 7.934 20.078 -3.666 1 52.53 91 ASP B N 1
ATOM 1635 C CA . ASP B 1 91 ? 7.102 21.281 -3.539 1 52.53 91 ASP B CA 1
ATOM 1636 C C . ASP B 1 91 ? 5.625 20.938 -3.74 1 52.53 91 ASP B C 1
ATOM 1638 O O . ASP B 1 91 ? 5.211 20.578 -4.844 1 52.53 91 ASP B O 1
ATOM 1642 N N . PHE B 1 92 ? 4.973 20.672 -2.652 1 53 92 PHE B N 1
ATOM 1643 C CA . PHE B 1 92 ? 3.545 20.375 -2.732 1 53 92 PHE B CA 1
ATOM 1644 C C . PHE B 1 92 ? 2.82 21.469 -3.514 1 53 92 PHE B C 1
ATOM 1646 O O . PHE B 1 92 ? 1.696 21.266 -3.977 1 53 92 PHE B O 1
ATOM 1653 N N . LYS B 1 93 ? 3.525 22.641 -3.59 1 53.38 93 LYS B N 1
ATOM 1654 C CA . LYS B 1 93 ? 2.932 23.734 -4.359 1 53.38 93 LYS B CA 1
ATOM 1655 C C . LYS B 1 93 ? 3.051 23.469 -5.859 1 53.38 93 LYS B C 1
ATOM 1657 O O . LYS B 1 93 ? 2.416 24.156 -6.664 1 53.38 93 LYS B O 1
ATOM 1662 N N . GLU B 1 94 ? 3.865 22.469 -6.074 1 58 94 GLU B N 1
ATOM 1663 C CA . GLU B 1 94 ? 3.949 22.156 -7.496 1 58 94 GLU B CA 1
ATOM 1664 C C . GLU B 1 94 ? 2.682 21.453 -7.98 1 58 94 GLU B C 1
ATOM 1666 O O . GLU B 1 94 ? 1.943 20.875 -7.184 1 58 94 GLU B O 1
ATOM 1671 N N . SER B 1 95 ? 2.27 21.703 -9.188 1 50.62 95 SER B N 1
ATOM 1672 C CA . SER B 1 95 ? 1.019 21.25 -9.789 1 50.62 95 SER B CA 1
ATOM 1673 C C . SER B 1 95 ? 0.783 19.766 -9.539 1 50.62 95 SER B C 1
ATOM 1675 O O . SER B 1 95 ? -0.339 19.359 -9.242 1 50.62 95 SER B O 1
ATOM 1677 N N . ASN B 1 96 ? 1.802 18.953 -9.766 1 56.44 96 ASN B N 1
ATOM 1678 C CA . ASN B 1 96 ? 1.639 17.516 -9.555 1 56.44 96 ASN B CA 1
ATOM 1679 C C . ASN B 1 96 ? 2.746 16.953 -8.672 1 56.44 96 ASN B C 1
ATOM 1681 O O . ASN B 1 96 ? 3.631 16.25 -9.156 1 56.44 96 ASN B O 1
ATOM 1685 N N . PRO B 1 97 ? 2.715 17.344 -7.48 1 57.72 97 PRO B N 1
ATOM 1686 C CA . PRO B 1 97 ? 3.869 16.984 -6.652 1 57.72 97 PRO B CA 1
ATOM 1687 C C . PRO B 1 97 ? 3.977 15.492 -6.391 1 57.72 97 PRO B C 1
ATOM 1689 O O . PRO B 1 97 ? 5.062 14.992 -6.09 1 57.72 97 PRO B O 1
ATOM 1692 N N . ILE B 1 98 ? 2.822 14.812 -6.57 1 65.44 98 ILE B N 1
ATOM 1693 C CA . ILE B 1 98 ? 2.84 13.398 -6.203 1 65.44 98 ILE B CA 1
ATOM 1694 C C . ILE B 1 98 ? 2.365 12.555 -7.383 1 65.44 98 ILE B C 1
ATOM 1696 O O . ILE B 1 98 ? 1.294 12.805 -7.941 1 65.44 98 ILE B O 1
ATOM 1700 N N . LYS B 1 99 ? 3.264 11.867 -7.961 1 75.06 99 LYS B N 1
ATOM 1701 C CA . LYS B 1 99 ? 2.881 10.891 -8.984 1 75.06 99 LYS B CA 1
ATOM 1702 C C . LYS B 1 99 ? 2.535 9.547 -8.352 1 75.06 99 LYS B C 1
ATOM 1704 O O . LYS B 1 99 ? 3.371 8.93 -7.688 1 75.06 99 LYS B O 1
ATOM 1709 N N . PRO B 1 100 ? 1.298 9.172 -8.586 1 88.19 100 PRO B N 1
ATOM 1710 C CA . PRO B 1 100 ? 0.896 7.879 -8.016 1 88.19 100 PRO B CA 1
ATOM 1711 C C . PRO B 1 100 ? 1.707 6.711 -8.57 1 88.19 100 PRO B C 1
ATOM 1713 O O . PRO B 1 100 ? 2.148 6.754 -9.727 1 88.19 100 PRO B O 1
ATOM 1716 N N . LEU B 1 101 ? 1.936 5.734 -7.77 1 95.38 101 LEU B N 1
ATOM 1717 C CA . LEU B 1 101 ? 2.576 4.504 -8.211 1 95.38 101 LEU B CA 1
ATOM 1718 C C . LEU B 1 101 ? 1.701 3.766 -9.227 1 95.38 101 LEU B C 1
ATOM 1720 O O . LEU B 1 101 ? 0.473 3.871 -9.18 1 95.38 101 LEU B O 1
ATOM 1724 N N . ARG B 1 102 ? 2.338 3.074 -10.086 1 95.94 102 ARG B N 1
ATOM 1725 C CA . ARG B 1 102 ? 1.612 2.271 -11.062 1 95.94 102 ARG B CA 1
ATOM 1726 C C . ARG B 1 102 ? 0.966 1.058 -10.406 1 95.94 102 ARG B C 1
ATOM 1728 O O . ARG B 1 102 ? 1.643 0.274 -9.734 1 95.94 102 ARG B O 1
ATOM 1735 N N . GLU B 1 103 ? -0.327 0.888 -10.523 1 97.19 103 GLU B N 1
ATOM 1736 C CA . GLU B 1 103 ? -1.028 -0.315 -10.086 1 97.19 103 GLU B CA 1
ATOM 1737 C C . GLU B 1 103 ? -0.924 -1.426 -11.133 1 97.19 103 GLU B C 1
ATOM 1739 O O . GLU B 1 103 ? -1.38 -1.265 -12.266 1 97.19 103 GLU B O 1
ATOM 1744 N N . VAL B 1 104 ? -0.381 -2.59 -10.773 1 97.5 104 VAL B N 1
ATOM 1745 C CA . VAL B 1 104 ? -0.146 -3.627 -11.766 1 97.5 104 VAL B CA 1
ATOM 1746 C C . VAL B 1 104 ? -1.064 -4.816 -11.5 1 97.5 104 VAL B C 1
ATOM 1748 O O . VAL B 1 104 ? -1.025 -5.812 -12.227 1 97.5 104 VAL B O 1
ATOM 1751 N N . PHE B 1 105 ? -1.84 -4.715 -10.469 1 97.75 105 PHE B N 1
ATOM 1752 C CA . PHE B 1 105 ? -2.75 -5.789 -10.086 1 97.75 105 PHE B CA 1
ATOM 1753 C C . PHE B 1 105 ? -3.877 -5.258 -9.211 1 97.75 105 PHE B C 1
ATOM 1755 O O . PHE B 1 105 ? -3.643 -4.438 -8.312 1 97.75 105 PHE B O 1
ATOM 1762 N N . TYR B 1 106 ? -5.035 -5.766 -9.469 1 97.56 106 TYR B N 1
ATOM 1763 C CA . TYR B 1 106 ? -6.164 -5.449 -8.602 1 97.56 106 TYR B CA 1
ATOM 1764 C C . TYR B 1 106 ? -7.148 -6.609 -8.539 1 97.56 106 TYR B C 1
ATOM 1766 O O . TYR B 1 106 ? -7.562 -7.141 -9.57 1 97.56 106 TYR B O 1
ATOM 1774 N N . LEU B 1 107 ? -7.422 -7.07 -7.43 1 96.88 107 LEU B N 1
ATOM 1775 C CA . LEU B 1 107 ? -8.469 -8.031 -7.105 1 96.88 107 LEU B CA 1
ATOM 1776 C C . LEU B 1 107 ? -9.516 -7.402 -6.191 1 96.88 107 LEU B C 1
ATOM 1778 O O . LEU B 1 107 ? -9.203 -7.008 -5.066 1 96.88 107 LEU B O 1
ATOM 1782 N N . PRO B 1 108 ? -10.742 -7.25 -6.719 1 94.69 108 PRO B N 1
ATOM 1783 C CA . PRO B 1 108 ? -11.781 -6.594 -5.922 1 94.69 108 PRO B CA 1
ATOM 1784 C C . PRO B 1 108 ? -12.117 -7.367 -4.648 1 94.69 108 PRO B C 1
ATOM 1786 O O . PRO B 1 108 ? -12.008 -8.594 -4.617 1 94.69 108 PRO B O 1
#

Radius of gyration: 17.86 Å; Cα contacts (8 Å, |Δi|>4): 337; chains: 2; bounding box: 31×52×34 Å